Protein AF-A0A7C3WCY2-F1 (afdb_monomer_lite)

Secondary structure (DSSP, 8-state):
-------S-PPEEEETTEEEEEETTEEEEEEEE-TTSPPPGGGSPTT-SEEEEPPPPBPTT-S--TTT-HHHHHHHHHHSTTTTTHHHHHHHTTPPEEE----BBGGGHHHHHHHHHHHHHHHHHHHHHHGGGGGGHHHHHTS---HHHHHHHHHHHHHHHHHHHHHHHHHHHHHHHH----HHHHHHHHHHHHH-TTTTIIIIIIHHHHHHHHHHHHHHHHT-SEEEEEEEGGGTTHHHHHHS-HHHHHHHHHHHHHHHTTTB-HHHHHEEEEEEEETTEEEEEEEEE-HHHHHHHT--

pLDDT: mean 83.16, std 14.73, range [30.19, 98.38]

Sequence (300 aa):
MKESESHLGGGVERDGNVARLVRPEGTYSIIYGVHVLPMDPNDIPAGLDFITFETPIILPGSRFSWTVSPENSLYDLRSRGQTSPLFGELAQNRTPIVFADTTLDISRIDLDFRDVGLFTLEGAAGVLCAAPFVDSIDEILSRPISRRHFLKYGGLALASYFMLPAVAITATFLTVFTGVVNEPLSEFEKFVYEIHPEIFFLSSKLRNTILAHKQNWLMKKLGAKHSGTVIGAAHKGLEVELEATAEERIAFLKKTQRFWYHAISPEAFHKIVVMKFEGDNWVFSETYEVPELRELAYQE

Foldseek 3Di:
DDDPDPPDFDDWDDDQQWTWGQDPLAIEIEGAWAQVAAGDLVSDDPPAQAEEEDFDAAAPPDPCPCLRPVVSSVVVQCPRNHRVVNVVSCLVNQHKYKYQFFHFHCVPVVLVCVLVVLLVVLLVVLCVLCVVCPVPVVVLVPDDDDPVSVVVVVSNVSSVLSNLSVVLVVVVVVCVVVVGDDPVSLVSNLVNCVSPVSRCVPPAVLRLLLSLLVVVVVSVVVVTHYYYYYYHPNNRCSSVSNSDDNVVSLVVCVVCCVSCLVRTDLSSSFKMWIWGRDDRDTDTDDMDGDVSRNCSNPDD

Structure (mmCIF, N/CA/C/O backbone):
data_AF-A0A7C3WCY2-F1
#
_entry.id   AF-A0A7C3WCY2-F1
#
loop_
_atom_site.group_PDB
_atom_site.id
_atom_site.type_symbol
_atom_site.label_atom_id
_atom_site.label_alt_id
_atom_site.label_comp_id
_atom_site.label_asym_id
_atom_site.label_entity_id
_atom_site.label_seq_id
_atom_site.pdbx_PDB_ins_code
_atom_site.Cartn_x
_atom_site.Cartn_y
_atom_site.Cartn_z
_atom_site.occupancy
_atom_site.B_iso_or_equiv
_atom_site.auth_seq_id
_atom_site.auth_comp_id
_atom_site.auth_asym_id
_atom_site.auth_atom_id
_atom_site.pdbx_PDB_model_num
ATOM 1 N N . MET A 1 1 ? 22.420 -33.598 -6.102 1.00 38.12 1 MET A N 1
ATOM 2 C CA . MET A 1 1 ? 21.460 -32.481 -6.157 1.00 38.12 1 MET A CA 1
ATOM 3 C C . MET A 1 1 ? 20.912 -32.334 -4.755 1.00 38.12 1 MET A C 1
ATOM 5 O O . MET A 1 1 ? 20.236 -33.244 -4.304 1.00 38.12 1 MET A O 1
ATOM 9 N N . LYS A 1 2 ? 21.352 -31.313 -4.017 1.00 30.19 2 LYS A N 1
ATOM 10 C CA . LYS A 1 2 ? 20.785 -31.003 -2.704 1.00 30.19 2 LYS A CA 1
ATOM 11 C C . LYS A 1 2 ? 19.506 -30.224 -2.969 1.00 30.19 2 LYS A C 1
ATOM 13 O O . LYS A 1 2 ? 19.581 -29.171 -3.595 1.00 30.19 2 LYS A O 1
ATOM 18 N N . GLU A 1 3 ? 18.377 -30.787 -2.565 1.00 30.86 3 GLU A N 1
ATOM 19 C CA . GLU A 1 3 ? 17.127 -30.051 -2.421 1.00 30.86 3 GLU A CA 1
ATOM 20 C C . GLU A 1 3 ? 17.416 -28.864 -1.501 1.00 30.86 3 GLU A C 1
ATOM 22 O O . GLU A 1 3 ? 17.884 -29.035 -0.374 1.00 30.86 3 GLU A O 1
ATOM 27 N N . SER A 1 4 ? 17.271 -27.652 -2.031 1.00 33.22 4 SER A N 1
ATOM 28 C CA . SER A 1 4 ? 17.293 -26.451 -1.214 1.00 33.22 4 SER A CA 1
ATOM 29 C C . SER A 1 4 ? 15.989 -26.441 -0.432 1.00 33.22 4 SER A C 1
ATOM 31 O O . SER A 1 4 ? 14.943 -26.078 -0.969 1.00 33.22 4 SER A O 1
ATOM 33 N N . GLU A 1 5 ? 16.051 -26.885 0.817 1.00 33.69 5 GLU A N 1
ATOM 34 C CA . GLU A 1 5 ? 15.009 -26.615 1.796 1.00 33.69 5 GLU A CA 1
ATOM 35 C C . GLU A 1 5 ? 14.778 -25.099 1.819 1.00 33.69 5 GLU A C 1
ATOM 37 O O . GLU A 1 5 ? 15.668 -24.315 2.160 1.00 33.69 5 GLU A O 1
ATOM 42 N N . SER A 1 6 ? 13.588 -24.687 1.378 1.00 36.75 6 SER A N 1
ATOM 43 C CA . SER A 1 6 ? 13.086 -23.323 1.480 1.00 36.75 6 SER A CA 1
ATOM 44 C C . SER A 1 6 ? 12.885 -23.005 2.959 1.00 36.75 6 SER A C 1
ATOM 46 O O . SER A 1 6 ? 11.809 -23.192 3.531 1.00 36.75 6 SER A O 1
ATOM 48 N N . HIS A 1 7 ? 13.955 -22.590 3.624 1.00 31.86 7 HIS A N 1
ATOM 49 C CA . HIS A 1 7 ? 13.862 -22.081 4.976 1.00 31.86 7 HIS A CA 1
ATOM 50 C C . HIS A 1 7 ? 13.154 -20.720 4.941 1.00 31.86 7 HIS A C 1
ATOM 52 O O . HIS A 1 7 ? 13.747 -19.721 4.553 1.00 31.86 7 HIS A O 1
ATOM 58 N N . LEU A 1 8 ? 11.906 -20.726 5.428 1.00 38.62 8 LEU A N 1
ATOM 59 C CA . LEU A 1 8 ? 11.120 -19.586 5.921 1.00 38.62 8 LEU A CA 1
ATOM 60 C C . LEU A 1 8 ? 10.411 -18.721 4.860 1.00 38.62 8 LEU A C 1
ATOM 62 O O . LEU A 1 8 ? 10.919 -17.700 4.419 1.00 38.62 8 LEU A O 1
ATOM 66 N N . GLY A 1 9 ? 9.159 -19.076 4.561 1.00 39.16 9 GLY A N 1
ATOM 67 C CA . GLY A 1 9 ? 8.183 -18.187 3.926 1.00 39.16 9 GLY A CA 1
ATOM 68 C C . GLY A 1 9 ? 6.926 -18.959 3.544 1.00 39.16 9 GLY A C 1
ATOM 69 O O . GLY A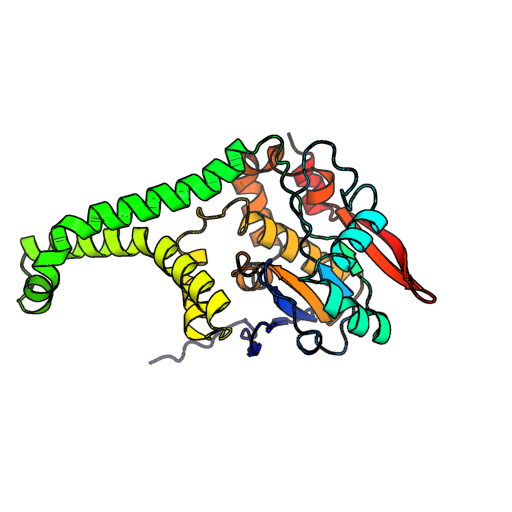 1 9 ? 6.984 -19.807 2.660 1.00 39.16 9 GLY A O 1
ATOM 70 N N . GLY A 1 10 ? 5.806 -18.728 4.238 1.00 54.12 10 GLY A N 1
ATOM 71 C CA . GLY A 1 10 ? 4.508 -19.200 3.754 1.00 54.12 10 GLY A CA 1
ATOM 72 C C . GLY A 1 10 ? 4.266 -18.575 2.384 1.00 54.12 10 GLY A C 1
ATOM 73 O O . GLY A 1 10 ? 4.374 -17.359 2.261 1.00 54.12 10 GLY A O 1
ATOM 74 N N . GLY A 1 11 ? 4.030 -19.399 1.362 1.00 77.12 11 GLY A N 1
ATOM 75 C CA . GLY A 1 11 ? 3.795 -18.904 0.008 1.00 77.12 11 GLY A CA 1
ATOM 76 C C . GLY A 1 11 ? 2.612 -17.933 -0.038 1.00 77.12 11 GLY A C 1
ATOM 77 O O . GLY A 1 11 ? 1.696 -18.020 0.782 1.00 77.12 11 GLY A O 1
ATOM 78 N N . VAL A 1 12 ? 2.642 -17.006 -0.994 1.00 84.50 12 VAL A N 1
ATOM 79 C CA . VAL A 1 12 ? 1.494 -16.147 -1.299 1.00 84.50 12 VAL A CA 1
ATOM 80 C C . VAL A 1 12 ? 0.466 -16.983 -2.060 1.00 84.50 12 VAL A C 1
ATOM 82 O O . VAL A 1 12 ? 0.750 -17.473 -3.149 1.00 84.50 12 VAL A O 1
ATOM 85 N N . GLU A 1 13 ? -0.728 -17.145 -1.497 1.00 88.94 13 GLU A N 1
ATOM 86 C CA . GLU A 1 13 ? -1.877 -17.729 -2.196 1.00 88.94 13 GLU A CA 1
ATOM 87 C C . GLU A 1 13 ? -2.620 -16.621 -2.951 1.00 88.94 13 GLU A C 1
ATOM 89 O O . GLU A 1 13 ? -2.838 -15.541 -2.397 1.00 88.94 13 GLU A O 1
ATOM 94 N N . ARG A 1 14 ? -3.036 -16.868 -4.197 1.00 85.12 14 ARG A N 1
ATOM 95 C CA . ARG A 1 14 ? -3.821 -15.910 -4.989 1.00 85.12 14 ARG A CA 1
ATOM 96 C C . ARG A 1 14 ? -5.146 -16.515 -5.437 1.00 85.12 14 ARG A C 1
ATOM 98 O O . ARG A 1 14 ? -5.184 -17.653 -5.893 1.00 85.12 14 ARG A O 1
ATOM 105 N N . ASP A 1 15 ? -6.203 -15.719 -5.341 1.00 84.62 15 ASP A N 1
ATOM 106 C CA . ASP A 1 15 ? -7.530 -16.019 -5.872 1.00 84.62 15 ASP A CA 1
ATOM 107 C C . ASP A 1 15 ? -8.126 -14.736 -6.466 1.00 84.62 15 ASP A C 1
ATOM 109 O O . ASP A 1 15 ? -8.479 -13.802 -5.745 1.00 84.62 15 ASP A O 1
ATOM 113 N N . GLY A 1 16 ? -8.133 -14.639 -7.798 1.00 83.25 16 GLY A N 1
ATOM 114 C CA . GLY A 1 16 ? -8.554 -13.432 -8.511 1.00 83.25 16 GLY A CA 1
ATOM 115 C C . GLY A 1 16 ? -7.776 -12.180 -8.078 1.00 83.25 16 GLY A C 1
ATOM 116 O O . GLY A 1 16 ? -6.563 -12.086 -8.275 1.00 83.25 16 GLY A O 1
ATOM 117 N N . ASN A 1 17 ? -8.487 -11.207 -7.500 1.00 86.06 17 ASN A N 1
ATOM 118 C CA . ASN A 1 17 ? -7.922 -9.944 -7.009 1.00 86.06 17 ASN A CA 1
ATOM 119 C C . ASN A 1 17 ? -7.342 -10.039 -5.591 1.00 86.06 17 ASN A C 1
ATOM 121 O O . ASN A 1 17 ? -6.810 -9.050 -5.079 1.00 86.06 17 ASN A O 1
ATOM 125 N N . VAL A 1 18 ? -7.463 -11.196 -4.941 1.00 91.12 18 VAL A N 1
ATOM 126 C CA . VAL A 1 18 ? -7.081 -11.386 -3.546 1.00 91.12 18 VAL A CA 1
ATOM 127 C C . VAL A 1 18 ? -5.751 -12.123 -3.467 1.00 91.12 18 VAL A C 1
ATOM 129 O O . VAL A 1 18 ? -5.600 -13.225 -3.988 1.00 91.12 18 VAL A O 1
ATOM 132 N N . ALA A 1 19 ? -4.785 -11.529 -2.774 1.00 91.88 19 ALA A N 1
ATOM 133 C CA . ALA A 1 19 ? -3.557 -12.189 -2.350 1.00 91.88 19 ALA A CA 1
ATOM 134 C C . ALA A 1 19 ? -3.611 -12.460 -0.846 1.00 91.88 19 ALA A C 1
ATOM 136 O O . ALA A 1 19 ? -4.031 -11.603 -0.065 1.00 91.88 19 ALA A O 1
ATOM 137 N N . ARG A 1 20 ? -3.165 -13.639 -0.420 1.00 94.50 20 ARG A N 1
ATOM 138 C CA . ARG A 1 20 ? -3.093 -14.035 0.984 1.00 94.50 20 ARG A CA 1
ATOM 139 C C . ARG A 1 20 ? -1.677 -14.465 1.332 1.00 94.50 20 ARG A C 1
ATOM 141 O O . ARG A 1 20 ? -1.127 -15.373 0.723 1.00 94.50 20 ARG A O 1
ATOM 148 N N . LEU A 1 21 ? -1.121 -13.836 2.358 1.00 94.75 21 LEU A N 1
ATOM 149 C CA . LEU A 1 21 ? 0.177 -14.168 2.928 1.00 94.75 21 LEU A CA 1
ATOM 150 C C . LEU A 1 21 ? -0.016 -14.673 4.361 1.00 94.75 21 LEU A C 1
ATOM 152 O O . LEU A 1 21 ? -0.552 -13.961 5.215 1.00 94.75 21 LEU A O 1
ATOM 156 N N . VAL A 1 22 ? 0.441 -15.896 4.633 1.00 94.38 22 VAL A N 1
ATOM 157 C CA . VAL A 1 22 ? 0.379 -16.510 5.967 1.00 94.38 22 VAL A CA 1
ATOM 158 C C . VAL A 1 22 ? 1.737 -16.394 6.651 1.00 94.38 22 VAL A C 1
ATOM 160 O O . VAL A 1 22 ? 2.756 -16.869 6.149 1.00 94.38 22 VAL A O 1
ATOM 163 N N . ARG A 1 23 ? 1.749 -15.768 7.829 1.00 90.25 23 ARG A N 1
ATOM 164 C CA . ARG A 1 23 ? 2.946 -15.511 8.638 1.00 90.25 23 ARG A CA 1
ATOM 165 C C . ARG A 1 23 ? 2.758 -16.052 10.060 1.00 90.25 23 ARG A C 1
ATOM 167 O O . ARG A 1 23 ? 1.619 -16.232 10.492 1.00 90.25 23 ARG A O 1
ATOM 174 N N . PRO A 1 24 ? 3.841 -16.276 10.829 1.00 89.00 24 PRO A N 1
ATOM 175 C CA . PRO A 1 24 ? 3.733 -16.707 12.227 1.00 89.00 24 PRO A CA 1
ATOM 176 C C . PRO A 1 24 ? 2.861 -15.785 13.095 1.00 89.00 24 PRO A C 1
ATOM 178 O O . PRO A 1 24 ? 2.194 -16.243 14.022 1.00 89.00 24 PRO A O 1
ATOM 181 N N . GLU A 1 25 ? 2.856 -14.484 12.800 1.00 88.81 25 GLU A N 1
ATOM 182 C CA . GLU A 1 25 ? 2.059 -13.483 13.505 1.00 88.81 25 GLU A CA 1
ATOM 183 C C . GLU A 1 25 ? 0.572 -13.467 13.111 1.00 88.81 25 GLU A C 1
ATOM 185 O O . GLU A 1 25 ? -0.256 -13.073 13.935 1.00 88.81 25 GLU A O 1
ATOM 190 N N . GLY A 1 26 ? 0.216 -13.926 11.906 1.00 94.75 26 GLY A N 1
ATOM 191 C CA . GLY A 1 26 ? -1.155 -13.924 11.398 1.00 94.75 26 GLY A CA 1
ATOM 192 C C . GLY A 1 26 ? -1.245 -13.974 9.871 1.00 94.75 26 GLY A C 1
ATOM 193 O O . GLY A 1 26 ? -0.256 -14.170 9.167 1.00 94.75 26 GLY A O 1
ATOM 194 N N . THR A 1 27 ? -2.459 -13.789 9.366 1.00 97.19 27 THR A N 1
ATOM 195 C CA . THR A 1 27 ? -2.780 -13.756 7.939 1.00 97.19 27 THR A CA 1
ATOM 196 C C . THR A 1 27 ? -2.954 -12.317 7.468 1.00 97.19 27 THR A C 1
ATOM 198 O O . THR A 1 27 ? -3.652 -11.515 8.096 1.00 97.19 27 THR A O 1
ATOM 201 N N . TYR A 1 28 ? -2.347 -12.006 6.331 1.00 97.62 28 TYR A N 1
ATOM 202 C CA . TYR A 1 28 ? -2.511 -10.744 5.626 1.00 97.62 28 TYR A CA 1
ATOM 203 C C . TYR A 1 28 ? -3.236 -11.019 4.318 1.00 97.62 28 TYR A C 1
ATOM 205 O O . TYR A 1 28 ? -2.776 -11.824 3.510 1.00 97.62 28 TYR A O 1
ATOM 213 N N . SER A 1 29 ? -4.378 -10.378 4.112 1.00 97.50 29 SER A N 1
ATOM 214 C CA . SER A 1 29 ? -5.098 -10.413 2.845 1.00 97.50 29 SER A CA 1
ATOM 215 C C . SER A 1 29 ? -5.025 -9.053 2.171 1.00 97.50 29 SER A C 1
ATOM 217 O O . SER A 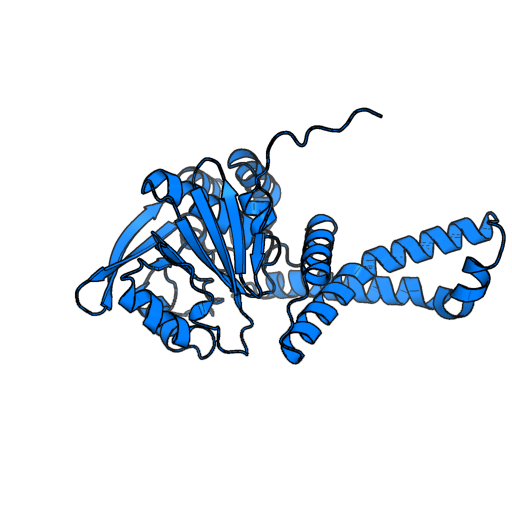1 29 ? -5.216 -8.021 2.813 1.00 97.50 29 SER A O 1
ATOM 219 N N . ILE A 1 30 ? -4.737 -9.055 0.878 1.00 96.25 30 ILE A N 1
ATOM 220 C CA . ILE A 1 30 ? -4.622 -7.864 0.045 1.00 96.25 30 ILE A CA 1
ATOM 221 C C . ILE A 1 30 ? -5.625 -8.013 -1.086 1.00 96.25 30 ILE A C 1
ATOM 223 O O . ILE A 1 30 ? -5.612 -9.014 -1.790 1.00 96.25 30 ILE A O 1
ATOM 227 N N . ILE A 1 31 ? -6.497 -7.029 -1.235 1.00 94.62 31 ILE A N 1
ATOM 228 C CA . ILE A 1 31 ? -7.571 -6.981 -2.213 1.00 94.62 31 ILE A CA 1
ATOM 229 C C . ILE A 1 31 ? -7.207 -5.867 -3.192 1.00 94.62 31 ILE A C 1
ATOM 231 O O . ILE A 1 31 ? -7.291 -4.678 -2.862 1.00 94.62 31 ILE A O 1
ATOM 235 N N . TYR A 1 32 ? -6.759 -6.256 -4.382 1.00 90.00 32 TYR A N 1
ATOM 236 C CA . TYR A 1 32 ? -6.310 -5.329 -5.411 1.00 90.00 32 TYR A CA 1
ATOM 237 C C . TYR A 1 32 ? -7.491 -4.776 -6.208 1.00 90.00 32 TYR A C 1
ATOM 239 O O . TYR A 1 32 ? -8.213 -5.509 -6.875 1.00 90.00 32 TYR A O 1
ATOM 247 N N . GLY A 1 33 ? -7.682 -3.460 -6.159 1.00 86.81 33 GLY A N 1
ATOM 248 C CA . GLY A 1 33 ? -8.729 -2.757 -6.890 1.00 86.81 33 GLY A CA 1
ATOM 249 C C . GLY A 1 33 ? -8.191 -1.929 -8.054 1.00 86.81 33 GLY A C 1
ATOM 250 O O . GLY A 1 33 ? -7.054 -1.462 -8.047 1.00 86.81 33 GLY A O 1
ATOM 251 N N . VAL A 1 34 ? -9.046 -1.656 -9.038 1.00 82.88 34 VAL A N 1
ATOM 252 C CA . VAL A 1 34 ? -8.759 -0.695 -10.112 1.00 82.88 34 VAL A CA 1
ATOM 253 C C . VAL A 1 34 ? -9.685 0.504 -9.950 1.00 82.88 34 VAL A C 1
ATOM 255 O O . VAL A 1 34 ? -10.894 0.325 -9.861 1.00 82.88 34 VAL A O 1
ATOM 258 N N . HIS A 1 35 ? -9.148 1.729 -9.950 1.00 78.94 35 HIS A N 1
ATOM 259 C CA . HIS A 1 35 ? -9.920 2.940 -9.620 1.00 78.94 35 HIS A CA 1
ATOM 260 C C . HIS A 1 35 ? -11.187 3.173 -10.455 1.00 78.94 35 HIS A C 1
ATOM 262 O O . HIS A 1 35 ? -12.104 3.851 -9.997 1.00 78.94 35 HIS A O 1
ATOM 268 N N . VAL A 1 36 ? -11.247 2.622 -11.667 1.00 79.31 36 VAL A N 1
ATOM 269 C CA . VAL A 1 36 ? -12.377 2.789 -12.593 1.00 79.31 36 VAL A CA 1
ATOM 270 C C . VAL A 1 36 ? -13.423 1.674 -12.514 1.00 79.31 36 VAL A C 1
ATOM 272 O O . VAL A 1 36 ? -14.450 1.778 -13.181 1.00 79.31 36 VAL A O 1
ATOM 275 N N . LEU A 1 37 ? -13.187 0.621 -11.725 1.00 85.06 37 LEU A N 1
ATOM 276 C CA . LEU A 1 37 ? -14.071 -0.540 -11.627 1.00 85.06 37 LEU A CA 1
ATOM 277 C C . LEU A 1 37 ? -14.576 -0.730 -10.188 1.00 85.06 37 LEU A C 1
ATOM 279 O O . LEU A 1 37 ? -13.796 -0.572 -9.247 1.00 85.06 37 LEU A O 1
ATOM 283 N N . PRO A 1 38 ? -15.862 -1.075 -9.992 1.00 90.94 38 PRO A N 1
ATOM 284 C CA . PRO A 1 38 ? -16.365 -1.479 -8.684 1.00 90.94 38 PRO A CA 1
ATOM 285 C C . PRO A 1 38 ? -15.671 -2.767 -8.224 1.00 90.94 38 PRO A C 1
ATOM 287 O O . PRO A 1 38 ? -15.478 -3.684 -9.021 1.00 90.94 38 PRO A O 1
ATOM 290 N N . MET A 1 39 ? -15.302 -2.831 -6.947 1.00 92.19 39 MET A N 1
ATOM 291 C CA . MET A 1 39 ? -14.717 -4.026 -6.333 1.00 92.19 39 MET A CA 1
ATOM 292 C C . MET A 1 39 ? -15.808 -5.024 -5.932 1.00 92.19 39 MET A C 1
ATOM 294 O O . MET A 1 39 ? -16.911 -4.613 -5.562 1.00 92.19 39 MET A O 1
ATOM 298 N N . ASP A 1 40 ? -15.501 -6.322 -5.997 1.00 93.62 40 ASP A N 1
ATOM 299 C CA . ASP A 1 40 ? -16.434 -7.385 -5.619 1.00 93.62 40 ASP A CA 1
ATOM 300 C C . ASP A 1 40 ? -16.467 -7.532 -4.085 1.00 93.62 40 ASP A C 1
ATOM 302 O O . ASP A 1 40 ? -15.428 -7.787 -3.476 1.00 93.62 40 ASP A O 1
ATOM 306 N N . PRO A 1 41 ? -17.627 -7.386 -3.418 1.00 95.00 41 PRO A N 1
ATOM 307 C CA . PRO A 1 41 ? -17.742 -7.643 -1.982 1.00 95.00 41 PRO A CA 1
ATOM 308 C C . PRO A 1 41 ? -17.347 -9.069 -1.579 1.00 95.00 41 PRO A C 1
ATOM 310 O O . PRO A 1 41 ? -16.914 -9.267 -0.447 1.00 95.00 41 PRO A O 1
ATOM 313 N N . ASN A 1 42 ? -17.452 -10.043 -2.493 1.00 94.81 42 ASN A N 1
ATOM 314 C CA . ASN A 1 42 ? -17.040 -11.428 -2.247 1.00 94.81 42 ASN A CA 1
ATOM 315 C C . ASN A 1 42 ? -15.515 -11.588 -2.134 1.00 94.81 42 ASN A C 1
ATOM 317 O O . ASN A 1 42 ? -15.053 -12.599 -1.609 1.00 94.81 42 ASN A O 1
ATOM 321 N N . ASP A 1 43 ? -14.740 -10.589 -2.570 1.00 94.31 43 ASP A N 1
ATOM 322 C CA . ASP A 1 43 ? -13.287 -10.564 -2.388 1.00 94.31 43 ASP A CA 1
ATOM 323 C C . ASP A 1 43 ? -12.891 -10.262 -0.926 1.00 94.31 43 ASP A C 1
ATOM 325 O O . ASP A 1 43 ? -11.720 -10.399 -0.568 1.00 94.31 43 ASP A O 1
ATOM 329 N N . ILE A 1 44 ? -13.829 -9.848 -0.055 1.00 96.50 44 ILE A N 1
ATOM 330 C CA . ILE A 1 44 ? -13.559 -9.637 1.375 1.00 96.50 44 ILE A CA 1
ATOM 331 C C . ILE A 1 44 ? -13.460 -10.998 2.078 1.00 96.50 44 ILE A C 1
ATOM 333 O O . ILE A 1 44 ? -14.456 -11.715 2.181 1.00 96.50 44 ILE A O 1
ATOM 337 N N . PRO A 1 45 ? -12.293 -11.363 2.643 1.00 94.50 45 PRO A N 1
ATOM 338 C CA . PRO A 1 45 ? -12.165 -12.605 3.389 1.00 94.50 45 PRO A CA 1
ATOM 339 C C . PRO A 1 45 ? -13.044 -12.606 4.641 1.00 94.50 45 PRO A C 1
ATOM 341 O O . PRO A 1 45 ? -13.167 -11.600 5.338 1.00 94.50 45 PRO A O 1
ATOM 344 N N . ALA A 1 46 ? -13.588 -13.768 4.988 1.00 93.31 46 ALA A N 1
ATOM 345 C CA . ALA A 1 46 ? -14.261 -13.943 6.268 1.00 93.31 46 ALA A CA 1
ATOM 346 C C . ALA A 1 46 ? -13.270 -13.814 7.440 1.00 93.31 46 ALA A C 1
ATOM 348 O O . ALA A 1 46 ? -12.115 -14.228 7.338 1.00 93.31 46 ALA A O 1
ATOM 349 N N . GLY A 1 47 ? -13.750 -13.305 8.579 1.00 95.00 47 GLY A N 1
ATOM 350 C CA . GLY A 1 47 ? -12.995 -13.314 9.838 1.00 95.00 47 GLY A CA 1
ATOM 351 C C . GLY A 1 47 ? -11.905 -12.247 9.968 1.00 95.00 47 GLY A C 1
ATOM 352 O O . GLY A 1 47 ? -11.012 -12.416 10.793 1.00 95.00 47 GLY A O 1
ATOM 353 N N . LEU A 1 48 ? -11.967 -11.157 9.195 1.00 97.75 48 LEU A N 1
ATOM 354 C CA . LEU A 1 48 ? -11.051 -10.026 9.367 1.00 97.75 48 LEU A CA 1
ATOM 355 C C . LEU A 1 48 ? -11.206 -9.379 10.749 1.00 97.75 48 LEU A C 1
ATOM 357 O O . LEU A 1 48 ? -12.294 -8.927 11.111 1.00 97.75 48 LEU A O 1
ATOM 361 N N . ASP A 1 49 ? -10.094 -9.233 11.468 1.00 98.31 49 ASP A N 1
ATOM 362 C CA . ASP A 1 49 ? -10.030 -8.448 12.704 1.00 98.31 49 ASP A CA 1
ATOM 363 C C . ASP A 1 49 ? -10.062 -6.941 12.418 1.00 98.31 49 ASP A C 1
ATOM 365 O O . ASP A 1 49 ? -10.524 -6.155 13.243 1.00 98.31 49 ASP A O 1
ATOM 369 N N . PHE A 1 50 ? -9.553 -6.528 11.254 1.00 98.38 50 PHE A N 1
ATOM 370 C CA . PHE A 1 50 ? -9.658 -5.171 10.725 1.00 98.38 50 PHE A CA 1
ATOM 371 C C . PHE A 1 50 ? -9.352 -5.133 9.223 1.00 98.38 50 PHE A C 1
ATOM 373 O O . PHE A 1 50 ? -8.718 -6.041 8.675 1.00 98.38 50 PHE A O 1
ATOM 380 N N . ILE A 1 51 ? -9.754 -4.044 8.567 1.00 98.31 51 ILE A N 1
ATOM 381 C CA . ILE A 1 51 ? -9.418 -3.765 7.172 1.00 98.31 51 ILE A CA 1
ATOM 382 C C . ILE A 1 51 ? -8.802 -2.374 7.020 1.00 98.31 51 ILE A C 1
ATOM 384 O O . ILE A 1 51 ? -9.297 -1.392 7.573 1.00 98.31 51 ILE A O 1
ATOM 388 N N . THR A 1 52 ? -7.720 -2.290 6.256 1.00 97.50 52 THR A N 1
ATOM 389 C CA . THR A 1 52 ? -7.065 -1.035 5.889 1.00 97.50 52 THR A CA 1
ATOM 390 C C . THR A 1 52 ? -7.414 -0.664 4.456 1.00 97.50 52 THR A C 1
ATOM 392 O O . THR A 1 52 ? -7.445 -1.534 3.592 1.00 97.50 52 THR A O 1
ATOM 395 N N . PHE A 1 53 ? -7.637 0.618 4.184 1.00 94.56 53 PHE A N 1
ATOM 396 C CA . PHE A 1 53 ? -7.835 1.123 2.825 1.00 94.56 53 PHE A CA 1
ATOM 397 C C . PHE A 1 53 ? -6.652 1.974 2.381 1.00 94.56 53 PHE A C 1
ATOM 399 O O . PHE A 1 53 ? -6.094 2.735 3.175 1.00 94.56 53 PHE A O 1
ATOM 406 N N . GLU A 1 54 ? -6.327 1.889 1.094 1.00 89.25 54 GLU A N 1
ATOM 407 C CA . GLU A 1 54 ? -5.566 2.926 0.418 1.00 89.25 54 GLU A CA 1
ATOM 408 C C . GLU A 1 54 ? -6.298 4.253 0.567 1.00 89.25 54 GLU A C 1
ATOM 410 O O . GLU A 1 54 ? -7.488 4.393 0.268 1.00 89.25 54 GLU A O 1
ATOM 415 N N . THR A 1 55 ? -5.563 5.238 1.050 1.00 79.44 55 THR A N 1
ATOM 416 C CA . THR A 1 55 ? -6.058 6.591 1.194 1.00 79.44 55 THR A CA 1
ATOM 417 C C . THR A 1 55 ? -5.774 7.350 -0.091 1.00 79.44 55 THR A C 1
ATOM 419 O O . THR A 1 55 ? -4.697 7.214 -0.674 1.00 79.44 55 THR A O 1
ATOM 422 N N . PRO A 1 56 ? -6.737 8.139 -0.581 1.00 66.94 56 PRO A N 1
ATOM 423 C CA . PRO A 1 56 ? -6.515 8.896 -1.791 1.00 66.94 56 PRO A CA 1
ATOM 424 C C . PRO A 1 56 ? -5.431 9.942 -1.592 1.00 66.94 56 PRO A C 1
ATOM 426 O O . PRO A 1 56 ? -5.235 10.483 -0.504 1.00 66.94 56 PRO A O 1
ATOM 429 N N . ILE A 1 57 ? -4.797 10.283 -2.703 1.00 66.00 57 ILE A N 1
ATOM 430 C CA . ILE A 1 57 ? -3.924 11.439 -2.809 1.00 66.00 57 ILE A CA 1
ATOM 431 C C . ILE A 1 57 ? -4.703 12.696 -2.373 1.00 66.00 57 ILE A C 1
ATOM 433 O O . ILE A 1 57 ? -5.753 13.023 -2.934 1.00 66.00 57 ILE A O 1
ATOM 437 N N . ILE A 1 58 ? -4.210 13.395 -1.348 1.00 64.06 58 ILE A N 1
ATOM 438 C CA . ILE A 1 58 ? -4.874 14.572 -0.774 1.00 64.06 58 ILE A CA 1
ATOM 439 C C . ILE A 1 58 ? -4.433 15.812 -1.550 1.00 64.06 58 ILE A C 1
ATOM 441 O O . ILE A 1 58 ? -3.255 16.159 -1.556 1.00 64.06 58 ILE A O 1
ATOM 445 N N . LEU A 1 59 ? -5.390 16.515 -2.168 1.00 59.47 59 LEU A N 1
ATOM 446 C CA . LEU A 1 59 ? -5.130 17.813 -2.800 1.00 59.47 59 LEU A CA 1
ATOM 447 C C . LEU A 1 59 ? -4.732 18.877 -1.756 1.00 59.47 59 LEU A C 1
ATOM 449 O O . LEU A 1 59 ? -5.256 18.845 -0.639 1.00 59.47 59 LEU A O 1
ATOM 453 N N . PRO A 1 60 ? -3.875 19.866 -2.080 1.00 55.84 60 PRO A N 1
ATOM 454 C CA . PRO A 1 60 ? -3.463 20.882 -1.120 1.00 55.84 60 PRO A CA 1
ATOM 455 C C . PRO A 1 60 ? -4.690 21.644 -0.602 1.00 55.84 60 PRO A C 1
ATOM 457 O O . PRO A 1 60 ? -5.543 22.070 -1.381 1.00 55.84 60 PRO A O 1
ATOM 460 N N . GLY A 1 61 ? -4.799 21.792 0.721 1.00 55.84 61 GLY A N 1
ATOM 461 C CA . GLY A 1 61 ? -5.952 22.431 1.375 1.00 55.84 61 GLY A CA 1
ATOM 462 C C . GLY A 1 61 ? -7.184 21.533 1.559 1.00 55.84 61 GLY A C 1
ATOM 463 O O . GLY A 1 61 ? -8.213 21.996 2.056 1.00 55.84 61 GLY A O 1
ATOM 464 N N . SER A 1 62 ? -7.099 20.255 1.193 1.00 62.38 62 SER A N 1
ATOM 465 C CA . SER A 1 62 ? -8.164 19.282 1.421 1.00 62.38 62 SER A CA 1
ATOM 466 C C . SER A 1 62 ? -8.359 18.989 2.913 1.00 62.38 62 SER A C 1
ATOM 468 O O . SER A 1 62 ? -7.416 18.722 3.656 1.00 62.38 62 SER A O 1
ATOM 470 N N . ARG A 1 63 ? -9.626 18.988 3.347 1.00 57.66 63 ARG A N 1
ATOM 471 C CA . ARG A 1 63 ? -10.052 18.589 4.702 1.00 57.66 63 ARG A CA 1
ATOM 472 C C . ARG A 1 63 ? -10.176 17.068 4.869 1.00 57.66 63 ARG A C 1
ATOM 474 O O . ARG A 1 63 ? -10.647 16.613 5.907 1.00 57.66 63 ARG A O 1
ATOM 481 N N . PHE A 1 64 ? -9.785 16.296 3.853 1.00 64.75 64 PHE A N 1
ATOM 482 C CA . PHE A 1 64 ? -9.939 14.840 3.797 1.00 64.75 64 PHE A CA 1
ATOM 483 C C . PHE A 1 64 ? -8.700 14.074 4.292 1.00 64.75 64 PHE A C 1
ATOM 485 O O . PHE A 1 64 ? -8.570 12.885 4.006 1.00 64.75 64 PHE A O 1
ATOM 492 N N . SER A 1 65 ? -7.795 14.726 5.038 1.00 81.31 65 SER A N 1
ATOM 493 C CA . SER A 1 65 ? -6.738 13.993 5.742 1.00 81.31 65 SER A CA 1
ATOM 494 C C . SER A 1 65 ? -7.340 13.136 6.835 1.00 81.31 65 SER A C 1
ATOM 496 O O . SER A 1 65 ? -7.902 13.665 7.793 1.00 81.31 65 SER A O 1
ATOM 498 N N . TRP A 1 66 ? -7.167 11.822 6.723 1.00 87.44 66 TRP A N 1
ATOM 499 C CA . TRP A 1 66 ? -7.630 10.864 7.724 1.00 87.44 66 TRP A CA 1
ATOM 500 C C . TRP A 1 66 ? -6.934 11.068 9.078 1.00 87.44 66 TRP A C 1
ATOM 502 O O . TRP A 1 66 ? -7.474 10.666 10.104 1.00 87.44 66 TRP A O 1
ATOM 512 N N . THR A 1 67 ? -5.776 11.742 9.111 1.00 88.62 67 THR A N 1
ATOM 513 C CA . THR A 1 67 ? -5.114 12.138 10.367 1.00 88.62 67 THR A CA 1
ATOM 514 C C . THR A 1 67 ? -5.842 13.269 11.097 1.00 88.62 67 THR A C 1
ATOM 516 O O . THR A 1 67 ? -5.634 13.442 12.296 1.00 88.62 67 THR A O 1
ATOM 519 N N . VAL A 1 68 ? -6.687 14.032 10.392 1.00 87.12 68 VAL A N 1
ATOM 520 C CA . VAL A 1 68 ? -7.419 15.200 10.912 1.00 87.12 68 VAL A CA 1
ATOM 521 C C . VAL A 1 68 ? -8.917 14.915 11.036 1.00 87.12 68 VAL A C 1
ATOM 523 O O . VAL A 1 68 ? -9.529 15.291 12.031 1.00 87.12 68 VAL A O 1
ATOM 526 N N . SER A 1 69 ? -9.518 14.277 10.029 1.00 89.38 69 SER A N 1
ATOM 527 C CA . SER A 1 69 ? -10.942 13.937 9.994 1.00 89.38 69 SER A CA 1
ATOM 528 C C . SER A 1 69 ? -11.152 12.562 9.342 1.00 89.38 69 SER A C 1
ATOM 530 O O . SER A 1 69 ? -11.471 12.481 8.150 1.00 89.38 69 SER A O 1
ATOM 532 N N . PRO A 1 70 ? -10.965 11.469 10.103 1.00 91.81 70 PRO A N 1
ATOM 533 C CA . PRO A 1 70 ? -11.154 10.107 9.602 1.00 91.81 70 PRO A CA 1
ATOM 534 C C . PRO A 1 70 ? -12.588 9.845 9.123 1.00 91.81 70 PRO A C 1
ATOM 536 O O . PRO A 1 70 ? -12.790 9.070 8.193 1.00 91.81 70 PRO A O 1
ATOM 539 N N . GLU A 1 71 ? -13.588 10.534 9.676 1.00 93.00 71 GLU A N 1
ATOM 540 C CA . GLU A 1 71 ? -14.986 10.433 9.247 1.00 93.00 71 GLU A CA 1
ATOM 541 C C . GLU A 1 71 ? -15.188 10.949 7.817 1.00 93.00 71 GLU A C 1
ATOM 543 O O . GLU A 1 71 ? -15.929 10.344 7.042 1.00 93.00 71 GLU A O 1
ATOM 548 N N . ASN A 1 72 ? -14.507 12.037 7.439 1.00 90.12 72 ASN A N 1
ATOM 549 C CA . ASN A 1 72 ? -14.567 12.565 6.076 1.00 90.12 72 ASN A CA 1
ATOM 550 C C . ASN A 1 72 ? -13.884 11.615 5.086 1.00 90.12 72 ASN A C 1
ATOM 552 O O . ASN A 1 72 ? -14.396 11.405 3.987 1.00 90.12 72 ASN A O 1
ATOM 556 N N . SER A 1 73 ? -12.750 11.022 5.470 1.00 90.25 73 SER A N 1
ATOM 557 C CA . SER A 1 73 ? -12.062 10.018 4.650 1.00 90.25 73 SER A CA 1
ATOM 558 C C . SER A 1 73 ? -12.904 8.750 4.491 1.00 90.25 73 SER A C 1
ATOM 560 O O . SER A 1 73 ? -13.000 8.204 3.395 1.00 90.25 73 SER A O 1
ATOM 562 N N . LEU A 1 74 ? -13.583 8.317 5.556 1.00 93.00 74 LEU A N 1
ATOM 563 C CA . LEU A 1 74 ? -14.532 7.210 5.506 1.00 93.00 74 LEU A CA 1
ATOM 564 C C . LEU A 1 74 ? -15.715 7.521 4.581 1.00 93.00 74 LEU A C 1
ATOM 566 O O . LEU A 1 74 ? -16.104 6.675 3.777 1.00 93.00 74 LEU A O 1
ATOM 570 N N . TYR A 1 75 ? -16.290 8.722 4.683 1.00 92.12 75 TYR A N 1
ATOM 571 C CA . TYR A 1 75 ? -17.371 9.162 3.802 1.00 92.12 75 TYR A CA 1
ATOM 572 C C . TYR A 1 75 ? -16.941 9.130 2.330 1.00 92.12 75 TYR A C 1
ATOM 574 O O . TYR A 1 75 ? -17.665 8.591 1.491 1.00 92.12 75 TYR A O 1
ATOM 582 N N . ASP A 1 76 ? -15.747 9.643 2.024 1.00 89.69 76 ASP A N 1
ATOM 583 C CA . ASP A 1 76 ? -15.193 9.619 0.672 1.00 89.69 76 ASP A CA 1
ATOM 584 C C . ASP A 1 76 ? -15.053 8.178 0.152 1.00 89.69 76 ASP A C 1
ATOM 586 O O . ASP A 1 76 ? -15.615 7.853 -0.895 1.00 89.69 76 ASP A O 1
ATOM 590 N N . LEU A 1 77 ? -14.436 7.276 0.927 1.00 91.50 77 LEU A N 1
ATOM 591 C CA . LEU A 1 77 ? -14.323 5.853 0.576 1.00 91.50 77 LEU A CA 1
ATOM 592 C C . LEU A 1 77 ? -15.686 5.185 0.337 1.00 91.50 77 LEU A C 1
ATOM 594 O O . LEU A 1 77 ? -15.834 4.403 -0.603 1.00 91.50 77 LEU A O 1
ATOM 598 N N . ARG A 1 78 ? -16.703 5.505 1.143 1.00 92.75 78 ARG A N 1
ATOM 599 C CA . ARG A 1 78 ? -18.070 4.980 0.970 1.00 92.75 78 ARG A CA 1
ATOM 600 C C . ARG A 1 78 ? -18.763 5.502 -0.284 1.00 92.75 78 ARG A C 1
ATOM 602 O O . ARG A 1 78 ? -19.654 4.832 -0.803 1.00 92.75 78 ARG A O 1
ATOM 609 N N . SER A 1 79 ? -18.388 6.692 -0.746 1.00 91.25 79 SER A N 1
ATOM 610 C CA . SER A 1 79 ? -18.999 7.357 -1.902 1.00 91.25 79 SER A CA 1
ATOM 611 C C . SER A 1 79 ? -18.356 6.987 -3.243 1.00 91.25 79 SER A C 1
ATOM 613 O O . SER A 1 79 ? -18.964 7.179 -4.296 1.00 91.25 79 SER A O 1
ATOM 615 N N . ARG A 1 80 ? -17.140 6.431 -3.226 1.00 89.25 80 ARG A N 1
ATOM 616 C CA . ARG A 1 80 ? -16.417 6.023 -4.436 1.00 89.25 80 ARG A CA 1
ATOM 617 C C . ARG A 1 80 ? -17.046 4.785 -5.056 1.00 89.25 80 ARG A C 1
ATOM 619 O O . ARG A 1 80 ? -17.141 3.754 -4.400 1.00 89.25 80 ARG A O 1
ATOM 626 N N . GLY A 1 81 ? -17.360 4.844 -6.351 1.00 89.88 81 GLY A N 1
ATOM 627 C CA . GLY A 1 81 ? -17.887 3.691 -7.094 1.00 89.88 81 GLY A CA 1
ATOM 628 C C . GLY A 1 81 ? -17.010 2.435 -6.989 1.00 89.88 81 GLY A C 1
ATOM 629 O O . GLY A 1 81 ? -17.543 1.333 -6.963 1.00 89.88 81 GLY A O 1
ATOM 630 N N . GLN A 1 82 ? -15.690 2.608 -6.846 1.00 91.06 82 GLN A N 1
ATOM 631 C CA . GLN A 1 82 ? -14.733 1.521 -6.629 1.00 91.06 82 GLN A CA 1
ATOM 632 C C . GLN A 1 82 ? -14.985 0.763 -5.312 1.00 91.06 82 GLN A C 1
ATOM 634 O O . GLN A 1 82 ? -15.165 -0.448 -5.324 1.00 91.06 82 GLN A O 1
ATOM 639 N N . THR A 1 83 ? -14.988 1.462 -4.173 1.00 94.19 83 THR A N 1
ATOM 640 C CA . THR A 1 83 ? -14.964 0.849 -2.830 1.00 94.19 83 THR A CA 1
ATOM 641 C C . THR A 1 83 ? -16.327 0.787 -2.149 1.00 94.19 83 THR A C 1
ATOM 643 O O . THR A 1 83 ? -16.497 0.007 -1.217 1.00 94.19 83 THR A O 1
ATOM 646 N N . SER A 1 84 ? -17.312 1.568 -2.604 1.00 95.69 84 SER A N 1
ATOM 647 C CA . SER A 1 84 ? -18.670 1.601 -2.042 1.00 95.69 84 SER A CA 1
ATOM 648 C C . SER A 1 84 ? -19.308 0.211 -1.866 1.00 95.69 84 SER A C 1
ATOM 650 O O . SER A 1 84 ? -19.846 -0.037 -0.782 1.00 95.69 84 SER A O 1
ATOM 652 N N . PRO A 1 85 ? -19.200 -0.731 -2.833 1.00 96.88 85 PRO A N 1
ATOM 653 C CA . PRO A 1 85 ? -19.799 -2.061 -2.693 1.00 96.88 85 PRO A CA 1
ATOM 654 C C . PRO A 1 85 ? -19.299 -2.849 -1.472 1.00 96.88 85 PRO A C 1
ATOM 656 O O . PRO A 1 85 ? -20.065 -3.598 -0.868 1.00 96.88 85 PRO A O 1
ATOM 659 N N . LEU A 1 86 ? -18.044 -2.643 -1.062 1.00 97.25 86 LEU A N 1
ATOM 660 C CA . LEU A 1 86 ? -17.397 -3.391 0.021 1.00 97.25 86 LEU A CA 1
ATOM 661 C C . LEU A 1 86 ? -18.022 -3.110 1.397 1.00 97.25 86 LEU A C 1
ATOM 663 O O . LEU A 1 86 ? -18.017 -3.959 2.285 1.00 97.25 86 LEU A O 1
ATOM 667 N N . PHE A 1 87 ? -18.591 -1.918 1.592 1.00 97.31 87 PHE A N 1
ATOM 668 C CA . PHE A 1 87 ? -19.074 -1.480 2.903 1.00 97.31 87 PHE A CA 1
ATOM 669 C C . PHE A 1 87 ? -20.300 -2.244 3.403 1.00 97.31 87 PHE A C 1
ATOM 671 O O . PHE A 1 87 ? -20.520 -2.285 4.612 1.00 97.31 87 PHE A O 1
ATOM 678 N N . GLY A 1 88 ? -21.087 -2.850 2.509 1.00 96.31 88 GLY A N 1
ATOM 679 C CA . GLY A 1 88 ? -22.201 -3.708 2.915 1.00 96.31 88 GLY A CA 1
ATOM 680 C C . GLY A 1 88 ? -21.709 -4.925 3.696 1.00 96.31 88 GLY A C 1
ATOM 681 O O . GLY A 1 88 ? -22.176 -5.177 4.804 1.00 96.31 88 GLY A O 1
ATOM 682 N N . GLU A 1 89 ? -20.715 -5.620 3.147 1.00 97.12 89 GLU A N 1
ATOM 683 C CA . GLU A 1 89 ? -20.105 -6.805 3.756 1.00 97.12 89 GLU A CA 1
ATOM 684 C C . GLU A 1 89 ? -19.339 -6.448 5.040 1.00 97.12 89 GLU A C 1
ATOM 686 O O . GLU A 1 89 ? -19.511 -7.082 6.081 1.00 97.12 89 GLU A O 1
ATOM 691 N N . LEU A 1 90 ? -18.566 -5.354 5.025 1.00 97.69 90 LEU A N 1
ATOM 692 C CA . LEU A 1 90 ? -17.846 -4.884 6.216 1.00 97.69 90 LEU A CA 1
ATOM 693 C C . LEU A 1 90 ? -18.789 -4.501 7.366 1.00 97.69 90 LEU A C 1
ATOM 695 O O . LEU A 1 90 ? -18.460 -4.739 8.528 1.00 97.69 90 LEU A O 1
ATOM 699 N N . ALA A 1 91 ? -19.956 -3.919 7.067 1.00 97.44 91 ALA A N 1
ATOM 700 C CA . ALA A 1 91 ? -20.965 -3.606 8.078 1.00 97.44 91 ALA A CA 1
ATOM 701 C C . ALA A 1 91 ? -21.590 -4.878 8.668 1.00 97.44 91 ALA A C 1
ATOM 703 O O . ALA A 1 91 ? -21.730 -4.977 9.888 1.00 97.44 91 ALA A O 1
ATOM 704 N N . GLN A 1 92 ? -21.928 -5.860 7.823 1.00 96.50 92 GLN A N 1
ATOM 705 C CA . GLN A 1 92 ? -22.472 -7.151 8.266 1.00 96.50 92 GLN A CA 1
ATOM 706 C C . GLN A 1 92 ? -21.502 -7.869 9.210 1.00 96.50 92 GLN A C 1
ATOM 708 O O . GLN A 1 92 ? -21.902 -8.330 10.279 1.00 96.50 92 GLN A O 1
ATOM 713 N N . ASN A 1 93 ? -20.215 -7.860 8.864 1.00 96.56 93 ASN A N 1
ATOM 714 C CA . ASN A 1 93 ? -19.149 -8.460 9.665 1.00 96.56 93 ASN A CA 1
ATOM 715 C C . ASN A 1 93 ? -18.674 -7.570 10.823 1.00 96.56 93 ASN A C 1
ATOM 717 O O . ASN A 1 93 ? -17.833 -7.989 11.618 1.00 96.56 93 ASN A O 1
ATOM 721 N N . ARG A 1 94 ? -19.210 -6.347 10.943 1.00 97.31 94 ARG A N 1
ATOM 722 C CA . ARG A 1 94 ? -18.801 -5.333 11.929 1.00 97.31 94 ARG A CA 1
ATOM 723 C C . ARG A 1 94 ? -17.286 -5.080 11.920 1.00 97.31 94 ARG A C 1
ATOM 725 O O . ARG A 1 94 ? -16.698 -4.793 12.964 1.00 97.31 94 ARG A O 1
ATOM 732 N N . THR A 1 95 ? -16.654 -5.193 10.752 1.00 98.19 95 THR A N 1
ATOM 733 C CA . THR A 1 95 ? -15.199 -5.132 10.592 1.00 98.19 95 THR A CA 1
ATOM 734 C C . THR A 1 95 ? -14.687 -3.720 10.899 1.00 98.19 95 THR A C 1
ATOM 736 O O . THR A 1 95 ? -15.144 -2.755 10.275 1.00 98.19 95 THR A O 1
ATOM 739 N N . PRO A 1 96 ? -13.736 -3.557 11.836 1.00 98.25 96 PRO A N 1
ATOM 740 C CA . PRO A 1 96 ? -13.073 -2.281 12.077 1.00 98.25 96 PRO A CA 1
ATOM 741 C C . PRO A 1 96 ? -12.339 -1.771 10.835 1.00 98.25 96 PRO A C 1
ATOM 743 O O . PRO A 1 96 ? -11.682 -2.539 10.131 1.00 98.25 96 PRO A O 1
ATOM 746 N N . ILE A 1 97 ? -12.411 -0.462 10.601 1.00 97.81 97 ILE A N 1
ATOM 747 C CA . ILE A 1 97 ? -11.688 0.210 9.519 1.00 97.81 97 ILE A CA 1
ATOM 748 C C . ILE A 1 97 ? -10.466 0.902 10.096 1.00 97.81 97 ILE A C 1
ATOM 750 O O . ILE A 1 97 ? -10.547 1.607 11.100 1.00 97.81 97 ILE A O 1
ATOM 754 N N . VAL A 1 98 ? -9.331 0.714 9.438 1.00 97.62 98 VAL A N 1
ATOM 755 C CA . VAL A 1 98 ? -8.048 1.268 9.842 1.00 97.62 98 VAL A CA 1
ATOM 756 C C . VAL A 1 98 ? -7.527 2.189 8.748 1.00 97.62 98 VAL A C 1
ATOM 758 O O . VAL A 1 98 ? -7.381 1.796 7.594 1.00 97.62 98 VAL A O 1
ATOM 761 N N . PHE A 1 99 ? -7.176 3.413 9.121 1.00 95.44 99 PHE A N 1
ATOM 762 C CA . PHE A 1 99 ? -6.377 4.297 8.284 1.00 95.44 99 PHE A CA 1
ATOM 763 C C . PHE A 1 99 ? -4.920 4.194 8.720 1.00 95.44 99 PHE A C 1
ATOM 765 O O . PHE A 1 99 ? -4.540 4.692 9.780 1.00 95.44 99 PHE A O 1
ATOM 772 N N . ALA A 1 100 ? -4.117 3.496 7.921 1.00 94.56 100 ALA A N 1
ATOM 773 C CA . ALA A 1 100 ? -2.684 3.312 8.159 1.00 94.56 100 ALA A CA 1
ATOM 774 C C . ALA A 1 100 ? -1.825 3.656 6.936 1.00 94.56 100 ALA A C 1
ATOM 776 O O . ALA A 1 100 ? -0.616 3.822 7.074 1.00 94.56 100 ALA A O 1
ATOM 777 N N . ASP A 1 101 ? -2.423 3.779 5.757 1.00 90.19 101 ASP A N 1
ATOM 778 C CA . ASP A 1 101 ? -1.714 4.205 4.558 1.00 90.19 101 ASP A CA 1
ATOM 779 C C . ASP A 1 101 ? -1.141 5.623 4.715 1.00 90.19 101 ASP A C 1
ATOM 781 O O . ASP A 1 101 ? -1.519 6.366 5.616 1.00 90.19 101 ASP A O 1
ATOM 785 N N . THR A 1 102 ? -0.168 5.984 3.890 1.00 84.12 102 THR A N 1
ATOM 786 C CA . THR A 1 102 ? 0.463 7.298 3.924 1.00 84.12 102 THR A CA 1
ATOM 787 C C . THR A 1 102 ? -0.012 8.153 2.760 1.00 84.12 102 THR A C 1
ATOM 789 O O . THR A 1 102 ? -0.311 7.652 1.676 1.00 84.12 102 THR A O 1
ATOM 792 N N . THR A 1 103 ? -0.069 9.464 2.977 1.00 76.19 103 THR A N 1
ATOM 793 C CA . THR A 1 103 ? -0.453 10.410 1.936 1.00 76.19 103 THR A CA 1
ATOM 794 C C . THR A 1 103 ? 0.760 11.189 1.446 1.00 76.19 103 THR A C 1
ATOM 796 O O . THR A 1 103 ? 1.461 11.828 2.237 1.00 76.19 103 THR A O 1
ATOM 799 N N . LEU A 1 104 ? 0.955 11.170 0.126 1.00 73.75 104 LEU A N 1
ATOM 800 C CA . LEU A 1 104 ? 1.870 12.067 -0.570 1.00 73.75 104 LEU A CA 1
ATOM 801 C C . LEU A 1 104 ? 1.310 13.496 -0.573 1.00 73.75 104 LEU A C 1
ATOM 803 O O . LEU A 1 104 ? 0.152 13.727 -0.926 1.00 73.75 104 LEU A O 1
ATOM 807 N N . ASP A 1 105 ? 2.140 14.460 -0.187 1.00 71.06 105 ASP A N 1
ATOM 808 C CA . ASP A 1 105 ? 1.819 15.881 -0.281 1.00 71.06 105 ASP A CA 1
ATOM 809 C C . ASP A 1 105 ? 2.014 16.363 -1.723 1.00 71.06 105 ASP A C 1
ATOM 811 O O . ASP A 1 105 ? 3.127 16.644 -2.176 1.00 71.06 105 ASP A O 1
ATOM 815 N N . ILE A 1 106 ? 0.910 16.495 -2.457 1.00 60.78 106 ILE A N 1
ATOM 816 C CA . ILE A 1 106 ? 0.961 16.899 -3.865 1.00 60.78 106 ILE A CA 1
ATOM 817 C C . ILE A 1 106 ? 1.166 18.389 -4.095 1.00 60.78 106 ILE A C 1
ATOM 819 O O . ILE A 1 106 ? 1.231 18.817 -5.247 1.00 60.78 106 ILE A O 1
ATOM 823 N N . SER A 1 107 ? 1.306 19.208 -3.047 1.00 58.75 107 SER A N 1
ATOM 824 C CA . SER A 1 107 ? 1.889 20.540 -3.254 1.00 58.75 107 SER A CA 1
ATOM 825 C C . SER A 1 107 ? 3.297 20.435 -3.869 1.00 58.75 107 SER A C 1
ATOM 827 O O . SER A 1 107 ? 3.790 21.394 -4.459 1.00 58.75 107 SER A O 1
ATOM 829 N N . ARG A 1 108 ? 3.887 19.231 -3.817 1.00 62.53 108 ARG A N 1
ATOM 830 C CA . ARG A 1 108 ? 5.111 18.798 -4.490 1.00 62.53 108 ARG A CA 1
ATOM 831 C C . ARG A 1 108 ? 4.835 17.818 -5.627 1.00 62.53 108 ARG A C 1
ATOM 833 O O . ARG A 1 108 ? 5.473 16.774 -5.742 1.00 62.53 108 ARG A O 1
ATOM 840 N N . ILE A 1 109 ? 3.862 18.147 -6.478 1.00 56.19 109 ILE A N 1
ATOM 841 C CA . ILE A 1 109 ? 3.511 17.358 -7.669 1.00 56.19 109 ILE A CA 1
ATOM 842 C C . ILE A 1 109 ? 4.724 17.106 -8.581 1.00 56.19 109 ILE A C 1
ATOM 844 O O . ILE A 1 109 ? 4.736 16.144 -9.339 1.00 56.19 109 ILE A O 1
ATOM 848 N N . ASP A 1 110 ? 5.775 17.929 -8.479 1.00 58.75 110 ASP A N 1
ATOM 849 C CA . ASP A 1 110 ? 7.052 17.720 -9.158 1.00 58.75 110 ASP A CA 1
ATOM 850 C C . ASP A 1 110 ? 7.716 16.388 -8.785 1.00 58.75 110 ASP A C 1
ATOM 852 O O . ASP A 1 110 ? 8.407 15.810 -9.619 1.00 58.75 110 ASP A O 1
ATOM 856 N N . LEU A 1 111 ? 7.498 15.880 -7.571 1.00 61.62 111 LEU A N 1
ATOM 857 C CA . LEU A 1 111 ? 8.021 14.590 -7.125 1.00 61.62 111 LEU A CA 1
ATOM 858 C C . LEU A 1 111 ? 7.236 13.415 -7.715 1.00 61.62 111 LEU A C 1
ATOM 860 O O . LEU A 1 111 ? 7.849 12.443 -8.144 1.00 61.62 111 LEU A O 1
ATOM 864 N N . ASP A 1 112 ? 5.914 13.535 -7.823 1.00 58.19 112 ASP A N 1
ATOM 865 C CA . ASP A 1 112 ? 5.060 12.511 -8.442 1.00 58.19 112 ASP A CA 1
ATOM 866 C C . ASP A 1 112 ? 5.273 12.474 -9.969 1.00 58.19 112 ASP A C 1
ATOM 868 O O . ASP A 1 112 ? 5.452 11.417 -10.573 1.00 58.19 112 ASP A O 1
ATOM 872 N N . PHE A 1 113 ? 5.427 13.647 -10.601 1.00 59.84 113 PHE A N 1
ATOM 873 C CA . PHE A 1 113 ? 5.862 13.750 -11.998 1.00 59.84 113 PHE A CA 1
ATOM 874 C C . PHE A 1 113 ? 7.281 13.225 -12.230 1.00 59.84 113 PHE A C 1
ATOM 876 O O . PHE A 1 113 ? 7.573 12.791 -13.341 1.00 59.84 113 PHE A O 1
ATOM 883 N N . ARG A 1 114 ? 8.176 13.255 -11.235 1.00 63.66 114 ARG A N 1
ATOM 884 C CA . ARG A 1 114 ? 9.490 12.597 -11.338 1.00 63.66 114 ARG A CA 1
ATOM 885 C C . ARG A 1 114 ? 9.361 11.080 -11.256 1.00 63.66 114 ARG A C 1
ATOM 887 O O . ARG A 1 114 ? 10.035 10.407 -12.026 1.00 63.66 114 ARG A O 1
ATOM 894 N N . ASP A 1 115 ? 8.483 10.569 -10.397 1.00 66.25 115 ASP A N 1
ATOM 895 C CA . ASP A 1 115 ? 8.209 9.132 -10.247 1.00 66.25 115 ASP A CA 1
ATOM 896 C C . ASP A 1 115 ? 7.630 8.547 -11.554 1.00 66.25 115 ASP A C 1
ATOM 898 O O . ASP A 1 115 ? 8.135 7.564 -12.097 1.00 66.25 115 ASP A O 1
ATOM 902 N N . VAL A 1 116 ? 6.650 9.237 -12.149 1.00 66.19 116 VAL A N 1
ATOM 903 C CA . VAL A 1 116 ? 6.073 8.903 -13.470 1.00 66.19 116 VAL A CA 1
ATOM 904 C C . VAL A 1 116 ? 7.026 9.254 -14.628 1.00 66.19 116 VAL A C 1
ATOM 906 O O . VAL A 1 116 ? 7.032 8.616 -15.687 1.00 66.19 116 VAL A O 1
ATOM 909 N N . GLY A 1 117 ? 7.855 10.281 -14.449 1.00 65.62 117 GLY A N 1
ATOM 910 C CA . GLY A 1 117 ? 8.835 10.737 -15.431 1.00 65.62 117 GLY A CA 1
ATOM 911 C C . GLY A 1 117 ? 9.959 9.729 -15.640 1.00 65.62 117 GLY A C 1
ATOM 912 O O . GLY A 1 117 ? 10.319 9.469 -16.785 1.00 65.62 117 GLY A O 1
ATOM 913 N N . LEU A 1 118 ? 10.466 9.116 -14.565 1.00 69.75 118 LEU A N 1
ATOM 914 C CA . LEU A 1 118 ? 11.453 8.033 -14.631 1.00 69.75 118 LEU A CA 1
ATOM 915 C C . LEU A 1 118 ? 10.911 6.848 -15.425 1.00 69.75 118 LEU A C 1
ATOM 917 O O . LEU A 1 118 ? 11.551 6.427 -16.383 1.00 69.75 118 LEU A O 1
ATOM 921 N N . PHE A 1 119 ? 9.686 6.413 -15.126 1.00 70.12 119 PHE A N 1
ATOM 922 C CA . PHE A 1 119 ? 8.994 5.390 -15.910 1.00 70.12 119 PHE A CA 1
ATOM 923 C C . PHE A 1 119 ? 8.964 5.726 -17.412 1.00 70.12 119 PHE A C 1
ATOM 925 O O . PHE A 1 119 ? 9.311 4.902 -18.260 1.00 70.12 119 PHE A O 1
ATOM 932 N N . THR A 1 120 ? 8.575 6.959 -17.748 1.00 69.81 120 THR A N 1
ATOM 933 C CA . THR A 1 120 ? 8.465 7.405 -19.145 1.00 69.81 120 THR A CA 1
ATOM 934 C C . THR A 1 120 ? 9.829 7.427 -19.837 1.00 69.81 120 THR A C 1
ATOM 936 O O . THR A 1 120 ? 9.951 7.009 -20.989 1.00 69.81 120 THR A O 1
ATOM 939 N N . LEU A 1 121 ? 10.862 7.907 -19.141 1.00 75.94 121 LEU A N 1
ATOM 940 C CA . LEU A 1 121 ? 12.226 7.982 -19.660 1.00 75.94 121 LEU A CA 1
ATOM 941 C C . LEU A 1 121 ? 12.839 6.595 -19.852 1.00 75.94 121 LEU A C 1
ATOM 943 O O . LEU A 1 121 ? 13.471 6.365 -20.880 1.00 75.94 121 LEU A O 1
ATOM 947 N N . GLU A 1 122 ? 12.632 5.675 -18.913 1.00 74.81 122 GLU A N 1
ATOM 948 C CA . GLU A 1 122 ? 13.127 4.302 -19.010 1.00 74.81 122 GLU A CA 1
ATOM 949 C C . GLU A 1 122 ? 12.431 3.534 -20.128 1.00 74.81 122 GLU A C 1
ATOM 951 O O . GLU A 1 122 ? 13.109 2.965 -20.981 1.00 74.81 122 GLU A O 1
ATOM 956 N N . GLY A 1 123 ? 11.102 3.622 -20.229 1.00 72.56 123 GLY A N 1
ATOM 957 C CA . GLY A 1 123 ? 10.367 3.021 -21.343 1.00 72.56 123 GLY A CA 1
ATOM 958 C C . GLY A 1 123 ? 10.823 3.566 -22.702 1.00 72.56 123 GLY A C 1
ATOM 959 O O . GLY A 1 123 ? 11.068 2.798 -23.635 1.00 72.56 123 GLY A O 1
ATOM 960 N N . ALA A 1 124 ? 11.012 4.887 -22.813 1.00 75.19 124 ALA A N 1
ATOM 961 C CA . ALA A 1 124 ? 11.536 5.512 -24.026 1.00 75.19 124 ALA A CA 1
ATOM 962 C C . ALA A 1 124 ? 12.978 5.072 -24.333 1.00 75.19 124 ALA A C 1
ATOM 964 O O . ALA A 1 124 ? 13.291 4.772 -25.486 1.00 75.19 124 ALA A O 1
ATOM 965 N N . ALA A 1 125 ? 13.849 4.990 -23.323 1.00 76.88 125 ALA A N 1
ATOM 966 C CA . ALA A 1 125 ? 15.211 4.488 -23.473 1.00 76.88 125 ALA A CA 1
ATOM 967 C C . A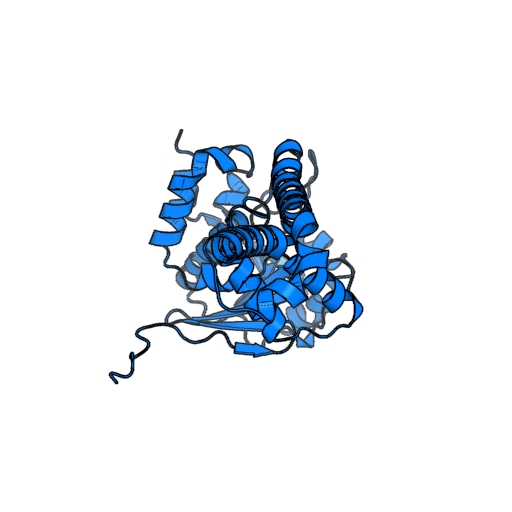LA A 1 125 ? 15.219 3.025 -23.933 1.00 76.88 125 ALA A C 1
ATOM 969 O O . ALA A 1 125 ? 15.956 2.690 -24.855 1.00 76.88 125 ALA A O 1
ATOM 970 N N . GLY A 1 126 ? 14.351 2.179 -23.374 1.00 77.19 126 GLY A N 1
ATOM 971 C CA . GLY A 1 126 ? 14.173 0.790 -23.788 1.00 77.19 126 GLY A CA 1
ATOM 972 C C . GLY A 1 126 ? 13.778 0.666 -25.260 1.00 77.19 126 GLY A C 1
ATOM 973 O O . GLY A 1 126 ? 14.435 -0.055 -26.011 1.00 77.19 126 GLY A O 1
ATOM 974 N N . VAL A 1 127 ? 12.784 1.439 -25.710 1.00 75.94 127 VAL A N 1
ATOM 975 C CA . VAL A 1 127 ? 12.367 1.479 -27.125 1.00 75.94 127 VAL A CA 1
ATOM 976 C C . VAL A 1 127 ? 13.500 1.965 -28.032 1.00 75.94 127 VAL A C 1
ATOM 978 O O . VAL A 1 127 ? 13.771 1.349 -29.063 1.00 75.94 127 VAL A O 1
ATOM 981 N N . LEU A 1 128 ? 14.200 3.038 -27.651 1.00 76.62 128 LEU A N 1
ATOM 982 C CA . LEU A 1 128 ? 15.331 3.570 -28.420 1.00 76.62 128 LEU A CA 1
ATOM 983 C C . LEU A 1 128 ? 16.508 2.589 -28.477 1.00 76.62 128 LEU A C 1
ATOM 985 O O . LEU A 1 128 ? 17.171 2.492 -29.508 1.00 76.62 128 LEU A O 1
ATOM 989 N N . CYS A 1 129 ? 16.757 1.843 -27.400 1.00 77.25 129 CYS A N 1
ATOM 990 C CA . CYS A 1 129 ? 17.758 0.786 -27.366 1.00 77.25 129 CYS A CA 1
ATOM 991 C C . CYS A 1 129 ? 17.328 -0.435 -28.184 1.00 77.25 129 CYS A C 1
ATOM 993 O O . CYS A 1 129 ? 18.193 -1.078 -28.767 1.00 77.25 129 CYS A O 1
ATOM 995 N N . ALA A 1 130 ? 16.033 -0.751 -28.267 1.00 74.75 130 ALA A N 1
ATOM 996 C CA . ALA A 1 130 ? 15.517 -1.879 -29.043 1.00 74.75 130 ALA A CA 1
ATOM 997 C C . ALA A 1 130 ? 15.464 -1.588 -30.551 1.00 74.75 130 ALA A C 1
ATOM 999 O O . ALA A 1 130 ? 15.716 -2.487 -31.354 1.00 74.75 130 ALA A O 1
ATOM 1000 N N . ALA A 1 131 ? 15.174 -0.341 -30.942 1.00 77.25 131 ALA A N 1
ATOM 1001 C CA . ALA A 1 131 ? 14.929 0.063 -32.329 1.00 77.25 131 ALA A CA 1
ATOM 1002 C C . ALA A 1 131 ? 16.015 -0.379 -33.339 1.00 77.25 131 ALA A C 1
ATOM 1004 O O . ALA A 1 131 ? 15.648 -0.886 -34.398 1.00 77.25 131 ALA A O 1
ATOM 1005 N N . PRO A 1 132 ? 17.330 -0.300 -33.042 1.00 76.06 132 PRO A N 1
ATOM 1006 C CA . PRO A 1 132 ? 18.378 -0.766 -33.955 1.00 76.06 132 PRO A CA 1
ATOM 1007 C C . PRO A 1 132 ? 18.429 -2.289 -34.148 1.00 76.06 132 PRO A C 1
ATOM 1009 O O . PRO A 1 132 ? 19.159 -2.769 -35.017 1.00 76.06 132 PRO A O 1
ATOM 1012 N N . PHE A 1 133 ? 17.726 -3.057 -33.311 1.00 71.44 133 PHE A N 1
ATOM 1013 C CA . PHE A 1 133 ? 17.777 -4.518 -33.300 1.00 71.44 133 PHE A CA 1
ATOM 1014 C C . PHE A 1 133 ? 16.517 -5.178 -33.858 1.00 71.44 133 PHE A C 1
ATOM 1016 O O . PHE A 1 133 ? 16.596 -6.356 -34.193 1.00 71.44 133 PHE A O 1
ATOM 1023 N N . VAL A 1 134 ? 15.405 -4.446 -34.006 1.00 71.75 134 VAL A N 1
ATOM 1024 C CA . VAL A 1 134 ? 14.102 -4.984 -34.452 1.00 71.75 134 VAL A CA 1
ATOM 1025 C C . VAL A 1 134 ? 14.227 -5.743 -35.775 1.00 71.75 134 VAL A C 1
ATOM 1027 O O . VAL A 1 134 ? 13.841 -6.906 -35.851 1.00 71.75 134 VAL A O 1
ATOM 1030 N N . ASP A 1 135 ? 14.886 -5.150 -36.771 1.00 69.88 135 ASP A N 1
ATOM 1031 C CA . ASP A 1 135 ? 15.067 -5.764 -38.096 1.00 69.88 135 ASP A CA 1
ATOM 1032 C C . ASP A 1 135 ? 16.120 -6.891 -38.115 1.00 69.88 135 ASP A C 1
ATOM 1034 O O . ASP A 1 135 ? 16.328 -7.551 -39.130 1.00 69.88 135 ASP A O 1
ATOM 1038 N N . SER A 1 136 ? 16.834 -7.099 -37.005 1.00 68.25 136 SER A N 1
ATOM 1039 C CA . SER A 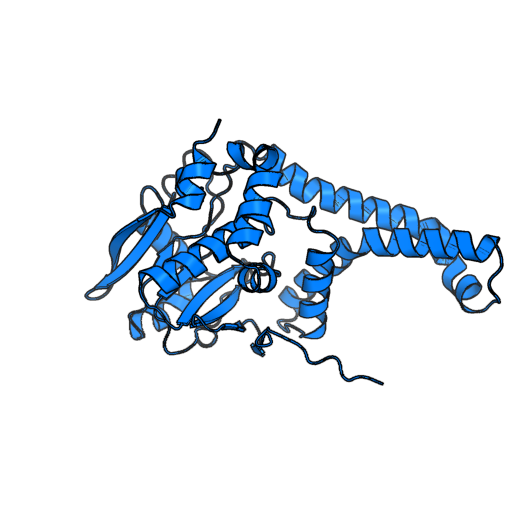1 136 ? 17.922 -8.077 -36.877 1.00 68.25 136 SER A CA 1
ATOM 1040 C C . SER A 1 136 ? 17.587 -9.254 -35.958 1.00 68.25 136 SER A C 1
ATOM 1042 O O . SER A 1 136 ? 18.447 -10.117 -35.786 1.00 68.25 136 SER A O 1
ATOM 1044 N N . ILE A 1 137 ? 16.396 -9.311 -35.348 1.00 69.50 137 ILE A N 1
ATOM 1045 C CA . ILE A 1 137 ? 16.047 -10.349 -34.359 1.00 69.50 137 ILE A CA 1
ATOM 1046 C C . ILE A 1 137 ? 16.193 -11.758 -34.953 1.00 69.50 137 ILE A C 1
ATOM 1048 O O . ILE A 1 137 ? 16.876 -12.599 -34.367 1.00 69.50 137 ILE A O 1
ATOM 1052 N N . ASP A 1 138 ? 15.665 -11.991 -36.155 1.00 68.88 138 ASP A N 1
ATOM 1053 C CA . ASP A 1 138 ? 15.737 -13.303 -36.812 1.00 68.88 138 ASP A CA 1
ATOM 1054 C C . ASP A 1 138 ? 17.174 -13.697 -37.190 1.00 68.88 138 ASP A C 1
ATOM 1056 O O . ASP A 1 138 ? 17.565 -14.863 -37.088 1.00 68.88 138 ASP A O 1
ATOM 1060 N N . GLU A 1 139 ? 18.004 -12.726 -37.585 1.00 68.62 139 GLU A N 1
ATOM 1061 C CA . GLU A 1 139 ? 19.421 -12.961 -37.893 1.00 68.62 139 GLU A CA 1
ATOM 1062 C C . GLU A 1 139 ? 20.228 -13.279 -36.625 1.00 68.62 139 GLU A C 1
ATOM 1064 O O . GLU A 1 139 ? 21.125 -14.126 -36.646 1.00 68.62 139 GLU A O 1
ATOM 1069 N N . ILE A 1 140 ? 19.904 -12.610 -35.516 1.00 64.69 140 ILE A N 1
ATOM 1070 C CA . ILE A 1 140 ? 20.550 -12.800 -34.218 1.00 64.69 140 ILE A CA 1
ATOM 1071 C C . ILE A 1 140 ? 20.245 -14.207 -33.685 1.00 64.69 140 ILE A C 1
ATOM 1073 O O . ILE A 1 140 ? 21.181 -14.914 -33.312 1.00 64.69 140 ILE A O 1
ATOM 1077 N N . LEU A 1 141 ? 18.980 -14.641 -33.712 1.00 68.06 141 LEU A N 1
ATOM 1078 C CA . LEU A 1 141 ? 18.533 -15.916 -33.132 1.00 68.06 141 LEU A CA 1
ATOM 1079 C C . LEU A 1 141 ? 18.948 -17.162 -33.935 1.00 68.06 141 LEU A C 1
ATOM 1081 O O . LEU A 1 141 ? 18.984 -18.262 -33.385 1.00 68.06 141 LEU A O 1
ATOM 1085 N N . SER A 1 142 ? 19.274 -17.015 -35.222 1.00 70.12 142 SER A N 1
ATOM 1086 C CA . SER A 1 142 ? 19.520 -18.143 -36.137 1.00 70.12 142 SER A CA 1
ATOM 1087 C C . SER A 1 142 ? 20.999 -18.458 -36.406 1.00 70.12 142 SER A C 1
ATOM 1089 O O . SER A 1 142 ? 21.299 -19.422 -37.115 1.00 70.12 142 SER A O 1
ATOM 1091 N N . ARG A 1 143 ? 21.951 -17.679 -35.866 1.00 66.62 143 ARG A N 1
ATOM 1092 C CA . ARG A 1 143 ? 23.386 -17.801 -36.193 1.00 66.62 143 ARG A CA 1
ATOM 1093 C C . ARG A 1 143 ? 24.288 -18.039 -34.974 1.00 66.62 143 ARG A C 1
ATOM 1095 O O . ARG A 1 143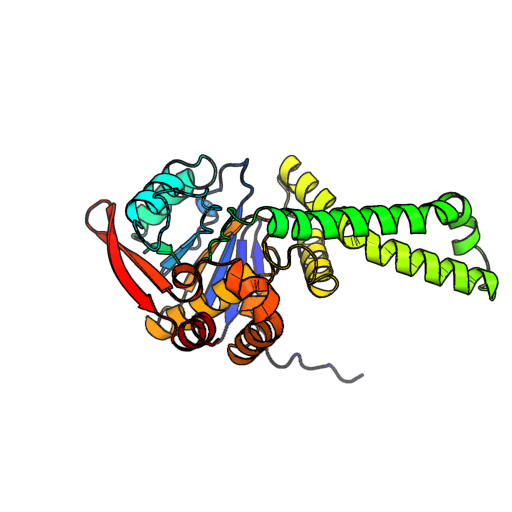 ? 24.004 -17.546 -33.885 1.00 66.62 143 ARG A O 1
ATOM 1102 N N . PRO A 1 144 ? 25.439 -18.724 -35.153 1.00 70.12 144 PRO A N 1
ATOM 1103 C CA . PRO A 1 144 ? 26.419 -18.891 -34.086 1.00 70.12 144 PRO A CA 1
ATOM 1104 C C . PRO A 1 144 ? 26.950 -17.545 -33.562 1.00 70.12 144 PRO A C 1
ATOM 1106 O O . PRO A 1 144 ? 27.180 -16.584 -34.309 1.00 70.12 144 PRO A O 1
ATOM 1109 N N . ILE A 1 145 ? 27.148 -17.473 -32.243 1.00 70.88 145 ILE A N 1
ATOM 1110 C CA . ILE A 1 145 ? 27.479 -16.234 -31.531 1.00 70.88 145 ILE A CA 1
ATOM 1111 C C . ILE A 1 145 ? 28.897 -15.772 -31.905 1.00 70.88 145 ILE A C 1
ATOM 1113 O O . ILE A 1 145 ? 29.893 -16.413 -31.582 1.00 70.88 145 ILE A O 1
ATOM 1117 N N . SER A 1 146 ? 28.989 -14.620 -32.573 1.00 77.25 146 SER A N 1
ATOM 1118 C CA . SER A 1 146 ? 30.240 -13.898 -32.837 1.00 77.25 146 SER A CA 1
ATOM 1119 C C . SER A 1 146 ? 30.419 -12.763 -31.821 1.00 77.25 146 SER A C 1
ATOM 1121 O O . SER A 1 146 ? 29.461 -12.365 -31.160 1.00 77.25 146 SER A O 1
ATOM 1123 N N . ARG A 1 147 ? 31.610 -12.149 -31.730 1.00 71.81 147 ARG A N 1
ATOM 1124 C CA . ARG A 1 147 ? 31.820 -10.950 -30.884 1.00 71.81 147 ARG A CA 1
ATOM 1125 C C . ARG A 1 147 ? 30.864 -9.796 -31.222 1.00 71.81 147 ARG A C 1
ATOM 1127 O O . ARG A 1 147 ? 30.420 -9.092 -30.323 1.00 71.81 147 ARG A O 1
ATOM 1134 N N . ARG A 1 148 ? 30.520 -9.610 -32.504 1.00 70.94 148 ARG A N 1
ATOM 1135 C CA . ARG A 1 148 ? 29.507 -8.622 -32.918 1.00 70.94 148 ARG A CA 1
ATOM 1136 C C . ARG A 1 148 ? 28.109 -9.026 -32.453 1.00 70.94 148 ARG A C 1
ATOM 1138 O O . ARG A 1 148 ? 27.356 -8.158 -32.034 1.00 70.94 148 ARG A O 1
ATOM 1145 N N . HIS A 1 149 ? 27.786 -10.320 -32.471 1.00 70.56 149 HIS A N 1
ATOM 1146 C CA . HIS A 1 149 ? 26.524 -10.816 -31.919 1.00 70.56 149 HIS A CA 1
ATOM 1147 C C . HIS A 1 149 ? 26.466 -10.609 -30.402 1.00 70.56 149 HIS A C 1
ATOM 1149 O O . HIS A 1 149 ? 25.444 -10.154 -29.920 1.00 70.56 149 HIS A O 1
ATOM 1155 N N . PHE A 1 150 ? 27.560 -10.818 -29.659 1.00 76.25 150 PHE A N 1
ATOM 1156 C CA . PHE A 1 150 ? 27.607 -10.577 -28.209 1.00 76.25 150 PHE A CA 1
ATOM 1157 C C . PHE A 1 150 ? 27.228 -9.137 -27.822 1.00 76.25 150 PHE A C 1
ATOM 1159 O O . PHE A 1 150 ? 26.426 -8.940 -26.916 1.00 76.25 150 PHE A O 1
ATOM 1166 N N . LEU A 1 151 ? 27.739 -8.127 -28.536 1.00 77.06 151 LEU A N 1
ATOM 1167 C CA . LEU A 1 151 ? 27.359 -6.728 -28.289 1.00 77.06 151 LEU A CA 1
ATOM 1168 C C . LEU A 1 151 ? 25.892 -6.450 -28.643 1.00 77.06 151 LEU A C 1
ATOM 1170 O O . LEU A 1 151 ? 25.228 -5.710 -27.922 1.00 77.06 151 LEU A O 1
ATOM 1174 N N . LYS A 1 152 ? 25.372 -7.067 -29.713 1.00 72.75 152 LYS A N 1
ATOM 1175 C CA . LYS A 1 152 ? 23.943 -6.989 -30.056 1.00 72.75 152 LYS A CA 1
ATOM 1176 C C . LYS A 1 152 ? 23.071 -7.648 -28.979 1.00 72.75 152 LYS A C 1
ATOM 1178 O O . LYS A 1 152 ? 22.070 -7.067 -28.589 1.00 72.75 152 LYS A O 1
ATOM 1183 N N . TYR A 1 153 ? 23.482 -8.801 -28.448 1.00 73.12 153 TYR A N 1
ATOM 1184 C CA . TYR A 1 153 ? 22.804 -9.481 -27.340 1.00 73.12 153 TYR A CA 1
ATOM 1185 C C . TYR A 1 153 ? 22.824 -8.651 -26.055 1.00 73.12 153 TYR A C 1
ATOM 1187 O O . TYR A 1 153 ? 21.795 -8.531 -25.404 1.00 73.12 153 TYR A O 1
ATOM 1195 N N . GLY A 1 154 ? 23.960 -8.036 -25.713 1.00 78.25 154 GLY A N 1
ATOM 1196 C CA . GLY A 1 154 ? 24.053 -7.128 -24.568 1.00 78.25 154 GLY A CA 1
ATOM 1197 C C . GLY A 1 154 ? 23.166 -5.890 -24.727 1.00 78.25 154 GLY A C 1
ATOM 1198 O O . GLY A 1 154 ? 22.473 -5.513 -23.789 1.00 78.25 154 GLY A O 1
ATOM 1199 N N . GLY A 1 155 ? 23.132 -5.300 -25.927 1.00 78.62 155 GLY A N 1
ATOM 1200 C CA . GLY A 1 155 ? 22.242 -4.183 -26.250 1.00 78.62 155 GLY A CA 1
ATOM 1201 C C . GLY A 1 155 ? 20.762 -4.559 -26.172 1.00 78.62 155 GLY A C 1
ATOM 1202 O O . GLY A 1 155 ? 19.984 -3.823 -25.577 1.00 78.62 155 GLY A O 1
ATOM 1203 N N . LEU A 1 156 ? 20.382 -5.728 -26.697 1.00 78.94 156 LEU A N 1
ATOM 1204 C CA . LEU A 1 156 ? 19.015 -6.245 -26.617 1.00 78.94 156 LEU A CA 1
ATOM 1205 C C . LEU A 1 156 ? 18.614 -6.589 -25.176 1.00 78.94 156 LEU A C 1
ATOM 1207 O O . LEU A 1 156 ? 17.487 -6.309 -24.780 1.00 78.94 156 LEU A O 1
ATOM 1211 N N . ALA A 1 157 ? 19.522 -7.158 -24.379 1.00 80.69 157 ALA A N 1
ATOM 1212 C CA . ALA A 1 157 ? 19.283 -7.436 -22.964 1.00 80.69 157 ALA A CA 1
ATOM 1213 C C . ALA A 1 157 ? 19.065 -6.141 -22.169 1.00 80.69 157 ALA A C 1
ATOM 1215 O O . ALA A 1 157 ? 18.130 -6.059 -21.379 1.00 80.69 157 ALA A O 1
ATOM 1216 N N . LEU A 1 158 ? 19.874 -5.109 -22.430 1.00 80.94 158 LEU A N 1
ATOM 1217 C CA . LEU A 1 158 ? 19.714 -3.790 -21.821 1.00 80.94 158 LEU A CA 1
ATOM 1218 C C . LEU A 1 158 ? 18.409 -3.108 -22.262 1.00 80.94 158 LEU A C 1
ATOM 1220 O O . LEU A 1 158 ? 17.701 -2.543 -21.435 1.00 80.94 158 LEU A O 1
ATOM 1224 N N . ALA A 1 159 ? 18.067 -3.195 -23.550 1.00 81.94 159 ALA A N 1
ATOM 1225 C CA . ALA A 1 159 ? 16.802 -2.691 -24.075 1.00 81.94 159 ALA A CA 1
ATOM 1226 C C . ALA A 1 159 ? 15.605 -3.394 -23.425 1.00 81.94 159 ALA A C 1
ATOM 1228 O O . ALA A 1 159 ? 14.654 -2.740 -23.010 1.00 81.94 159 ALA A O 1
ATOM 1229 N N . SER A 1 160 ? 15.689 -4.722 -23.297 1.00 80.94 160 SER A N 1
ATOM 1230 C CA . SER A 1 160 ? 14.660 -5.538 -22.655 1.00 80.94 160 SER A CA 1
ATOM 1231 C C . SER A 1 160 ? 14.485 -5.121 -21.203 1.00 80.94 160 SER A C 1
ATOM 1233 O O . SER A 1 160 ? 13.355 -4.865 -20.818 1.00 80.94 160 SER A O 1
ATOM 1235 N N . TYR A 1 161 ? 15.580 -4.966 -20.447 1.00 85.06 161 TYR A N 1
ATOM 1236 C CA . TYR A 1 161 ? 15.561 -4.472 -19.067 1.00 85.06 161 TYR A CA 1
ATOM 1237 C C . TYR A 1 161 ? 14.768 -3.163 -18.956 1.00 85.06 161 TYR A C 1
ATOM 1239 O O . TYR A 1 161 ? 13.729 -3.139 -18.313 1.00 85.06 161 TYR A O 1
ATOM 1247 N N . PHE A 1 162 ? 15.150 -2.120 -19.699 1.00 83.06 162 PHE A N 1
ATOM 1248 C CA . PHE A 1 162 ? 14.452 -0.827 -19.654 1.00 83.06 162 PHE A CA 1
ATOM 1249 C C . PHE A 1 162 ? 13.009 -0.849 -20.193 1.00 83.06 162 PHE A C 1
ATOM 1251 O O . PHE A 1 162 ? 12.226 0.049 -19.895 1.00 83.06 162 PHE A O 1
ATOM 1258 N N . MET A 1 163 ? 12.630 -1.853 -20.989 1.00 82.62 163 MET A N 1
ATOM 1259 C CA . MET A 1 163 ? 11.254 -2.018 -21.468 1.00 82.62 163 MET A CA 1
ATOM 1260 C C . MET A 1 163 ? 10.332 -2.720 -20.465 1.00 82.62 163 MET A C 1
ATOM 1262 O O . MET A 1 163 ? 9.113 -2.565 -20.575 1.00 82.62 163 MET A O 1
ATOM 1266 N N . LEU A 1 164 ? 10.873 -3.485 -19.510 1.00 83.06 164 LEU A N 1
ATOM 1267 C CA . LEU A 1 164 ? 10.082 -4.268 -18.551 1.00 83.06 164 LEU A CA 1
ATOM 1268 C C . LEU A 1 164 ? 9.000 -3.449 -17.828 1.00 83.06 164 LEU A C 1
ATOM 1270 O O . LEU A 1 164 ? 7.861 -3.921 -17.781 1.00 83.06 164 LEU A O 1
ATOM 1274 N N . PRO A 1 165 ? 9.268 -2.217 -17.357 1.00 78.81 165 PRO A N 1
ATOM 1275 C CA . PRO A 1 165 ? 8.251 -1.390 -16.713 1.00 78.81 165 PRO A CA 1
ATOM 1276 C C . PRO A 1 165 ? 7.076 -1.074 -17.637 1.00 78.81 165 PRO A C 1
ATOM 1278 O O . PRO A 1 165 ? 5.914 -1.203 -17.251 1.00 78.81 165 PRO A O 1
ATOM 1281 N N . ALA A 1 166 ? 7.363 -0.676 -18.880 1.00 78.62 166 ALA A N 1
ATOM 1282 C CA . ALA A 1 166 ? 6.335 -0.325 -19.857 1.00 78.62 166 ALA A CA 1
ATOM 1283 C C . ALA A 1 166 ? 5.465 -1.537 -20.217 1.00 78.62 166 ALA A C 1
ATOM 1285 O O . ALA A 1 166 ? 4.245 -1.410 -20.358 1.00 78.62 166 ALA A O 1
ATOM 1286 N N . VAL A 1 167 ? 6.082 -2.718 -20.317 1.00 80.75 167 VAL A N 1
ATOM 1287 C CA . VAL A 1 167 ? 5.375 -3.985 -20.535 1.00 80.75 167 VAL A CA 1
ATOM 1288 C C . VAL A 1 167 ? 4.482 -4.318 -19.341 1.00 80.75 167 VAL A C 1
ATOM 1290 O O . VAL A 1 167 ? 3.315 -4.640 -19.554 1.00 80.75 167 VAL A O 1
ATOM 1293 N N . ALA A 1 168 ? 4.989 -4.190 -18.109 1.00 78.62 168 ALA A N 1
ATOM 1294 C CA . ALA A 1 168 ? 4.227 -4.472 -16.893 1.00 78.62 168 ALA A CA 1
ATOM 1295 C C . ALA A 1 168 ? 2.970 -3.605 -16.814 1.00 78.62 168 ALA A C 1
ATOM 1297 O O . ALA A 1 168 ? 1.875 -4.149 -16.755 1.00 78.62 168 ALA A O 1
ATOM 1298 N N . ILE A 1 169 ? 3.106 -2.283 -16.953 1.00 74.69 169 ILE A N 1
ATOM 1299 C CA . ILE A 1 169 ? 1.962 -1.361 -16.913 1.00 74.69 169 ILE A CA 1
ATOM 1300 C C . ILE A 1 169 ? 0.957 -1.648 -18.024 1.00 74.69 169 ILE A C 1
ATOM 1302 O O . ILE A 1 169 ? -0.252 -1.658 -17.788 1.00 74.69 169 ILE A O 1
ATOM 1306 N N . THR A 1 170 ? 1.437 -1.871 -19.250 1.00 74.75 170 THR A N 1
ATOM 1307 C CA . THR A 1 170 ? 0.551 -2.179 -20.380 1.00 74.75 170 THR A CA 1
ATOM 1308 C C . THR A 1 170 ? -0.248 -3.444 -20.094 1.00 74.75 170 THR A C 1
ATOM 1310 O O . THR A 1 170 ? -1.454 -3.485 -20.333 1.00 74.75 170 THR A O 1
ATOM 1313 N N . ALA A 1 171 ? 0.404 -4.463 -19.539 1.00 74.44 171 ALA A N 1
ATOM 1314 C CA . ALA A 1 171 ? -0.254 -5.693 -19.159 1.00 74.44 171 ALA A CA 1
ATOM 1315 C C . ALA A 1 171 ? -1.237 -5.486 -17.990 1.00 74.44 171 ALA A C 1
ATOM 1317 O O . ALA A 1 171 ? -2.360 -5.983 -18.088 1.00 74.44 171 ALA A O 1
ATOM 1318 N N . THR A 1 172 ? -0.903 -4.672 -16.977 1.00 71.00 172 THR A N 1
ATOM 1319 C CA . THR A 1 172 ? -1.839 -4.256 -15.917 1.00 71.00 172 THR A CA 1
ATOM 1320 C C . THR A 1 172 ? -3.094 -3.627 -16.527 1.00 71.00 172 THR A C 1
ATOM 1322 O O . THR A 1 172 ? -4.209 -4.065 -16.242 1.00 71.00 172 THR A O 1
ATOM 1325 N N . PHE A 1 173 ? -2.941 -2.649 -17.428 1.00 69.12 173 PHE A N 1
ATOM 1326 C CA . PHE A 1 173 ? -4.069 -2.002 -18.109 1.00 69.12 173 PHE A CA 1
ATOM 1327 C C . PHE A 1 173 ? -4.883 -2.984 -18.956 1.00 69.12 173 PHE A C 1
ATOM 1329 O O . PHE A 1 173 ? -6.109 -2.935 -18.938 1.00 69.12 173 PHE A O 1
ATOM 1336 N N . LEU A 1 174 ? -4.244 -3.911 -19.669 1.00 69.06 174 LEU A N 1
ATOM 1337 C CA . LEU A 1 174 ? -4.960 -4.941 -20.426 1.00 69.06 174 LEU A CA 1
ATOM 1338 C C . LEU A 1 174 ? -5.769 -5.868 -19.509 1.00 69.06 174 LEU A C 1
ATOM 1340 O O . LEU A 1 174 ? -6.888 -6.245 -19.864 1.00 69.06 174 LEU A O 1
ATOM 1344 N N . THR A 1 175 ? -5.270 -6.185 -18.311 1.00 66.44 175 THR A N 1
ATOM 1345 C CA . THR A 1 175 ? -6.062 -6.921 -17.315 1.00 66.44 175 THR A CA 1
ATOM 1346 C C . THR A 1 175 ? -7.238 -6.125 -16.768 1.00 66.44 175 THR A C 1
ATOM 1348 O O . THR A 1 175 ? -8.298 -6.711 -16.565 1.00 66.44 175 THR A O 1
ATOM 1351 N N . VAL A 1 176 ? -7.131 -4.794 -16.660 1.00 63.06 176 VAL A N 1
ATOM 1352 C CA . VAL A 1 176 ? -8.288 -3.929 -16.353 1.00 63.06 176 VAL A CA 1
ATOM 1353 C C . VAL A 1 176 ? -9.395 -4.098 -17.396 1.00 63.06 176 VAL A C 1
ATOM 1355 O O . VAL A 1 176 ? -10.562 -4.225 -17.039 1.00 63.06 176 VAL A O 1
ATOM 1358 N N . PHE A 1 177 ? -9.047 -4.113 -18.685 1.00 62.22 177 PHE A N 1
ATOM 1359 C CA . PHE A 1 177 ? -10.038 -4.219 -19.761 1.00 62.22 177 PHE A CA 1
ATOM 1360 C C . PHE A 1 177 ? -10.620 -5.622 -19.927 1.00 62.22 177 PHE A C 1
ATOM 1362 O O . PHE A 1 177 ? -11.750 -5.765 -20.390 1.00 62.22 177 PHE A O 1
ATOM 1369 N N . THR A 1 178 ? -9.851 -6.655 -19.589 1.00 66.00 178 THR A N 1
ATOM 1370 C CA . THR A 1 178 ? -10.261 -8.052 -19.781 1.00 66.00 178 THR A CA 1
ATOM 1371 C C . THR A 1 178 ? -10.887 -8.672 -18.535 1.00 66.00 178 THR A C 1
ATOM 1373 O O . THR A 1 178 ? -11.557 -9.693 -18.656 1.00 66.00 178 THR A O 1
ATOM 1376 N N . GLY A 1 179 ? -10.705 -8.068 -17.355 1.00 54.81 179 GLY A N 1
ATOM 1377 C CA . GLY A 1 179 ? -11.228 -8.569 -16.082 1.00 54.81 179 GLY A CA 1
ATOM 1378 C C . GLY A 1 179 ? -10.560 -9.858 -15.591 1.00 54.81 179 GLY A C 1
ATOM 1379 O O . GLY A 1 179 ? -11.031 -10.455 -14.630 1.00 54.81 179 GLY A O 1
ATOM 1380 N N . VAL A 1 180 ? -9.479 -10.306 -16.239 1.00 55.78 180 VAL A N 1
ATOM 1381 C CA . VAL A 1 180 ? -8.769 -11.542 -15.892 1.00 55.78 180 VAL A CA 1
ATOM 1382 C C . VAL A 1 180 ? -7.431 -11.181 -15.261 1.00 55.78 180 VAL A C 1
ATOM 1384 O O . VAL A 1 180 ? -6.485 -10.841 -15.967 1.00 55.78 180 VAL A O 1
ATOM 1387 N N . VAL A 1 181 ? -7.325 -11.278 -13.936 1.00 56.50 181 VAL A N 1
ATOM 1388 C CA . VAL A 1 181 ? -6.020 -11.257 -13.264 1.00 56.50 181 VAL A CA 1
ATOM 1389 C C . VAL A 1 181 ? -5.356 -12.611 -13.491 1.00 56.50 181 VAL A C 1
ATOM 1391 O O . VAL A 1 181 ? -5.740 -13.617 -12.905 1.00 56.50 181 VAL A O 1
ATOM 1394 N N . ASN A 1 182 ? -4.375 -12.645 -14.389 1.00 65.00 182 ASN A N 1
ATOM 1395 C CA . ASN A 1 182 ? -3.585 -13.842 -14.652 1.00 65.00 182 ASN A CA 1
ATOM 1396 C C . ASN A 1 182 ? -2.438 -13.935 -13.639 1.00 65.00 182 ASN A C 1
ATOM 1398 O O . ASN A 1 182 ? -1.619 -13.022 -13.550 1.00 65.00 182 ASN A O 1
ATOM 1402 N N . GLU A 1 183 ? -2.334 -15.057 -12.927 1.00 67.94 183 GLU A N 1
ATOM 1403 C CA . GLU A 1 183 ? -1.231 -15.350 -11.998 1.00 67.94 183 GLU A CA 1
ATOM 1404 C C . GLU A 1 183 ? 0.164 -15.122 -12.632 1.00 67.94 183 GLU A C 1
ATOM 1406 O O . GLU A 1 183 ? 0.963 -14.406 -12.026 1.00 67.94 183 GLU A O 1
ATOM 1411 N N . PRO A 1 184 ? 0.443 -15.546 -13.889 1.00 74.38 184 PRO A N 1
ATOM 1412 C CA . PRO A 1 184 ? 1.705 -15.220 -14.562 1.00 74.38 184 PRO A CA 1
ATOM 1413 C C . PRO A 1 184 ? 1.993 -13.722 -14.694 1.00 74.38 184 PRO A C 1
ATOM 1415 O O . PRO A 1 184 ? 3.150 -13.312 -14.643 1.00 74.38 184 PRO A O 1
ATOM 1418 N N . LEU A 1 185 ? 0.958 -12.896 -14.878 1.00 74.00 185 LEU A N 1
ATOM 1419 C CA . LEU A 1 185 ? 1.138 -11.451 -14.952 1.00 74.00 185 LEU A CA 1
ATOM 1420 C C . LEU A 1 185 ? 1.459 -10.871 -13.575 1.00 74.00 185 LEU A C 1
ATOM 1422 O O . LEU A 1 185 ? 2.343 -10.030 -13.467 1.00 74.00 185 LEU A O 1
ATOM 1426 N N . SER A 1 186 ? 0.785 -11.346 -12.529 1.00 72.44 186 SER A N 1
ATOM 1427 C CA . SER A 1 186 ? 1.053 -10.874 -11.172 1.00 72.44 186 SER A CA 1
ATOM 1428 C C . SER A 1 186 ? 2.480 -11.187 -10.725 1.00 72.44 186 SER A C 1
ATOM 1430 O O . SER A 1 186 ? 3.126 -10.342 -10.107 1.00 72.44 186 SER A O 1
ATOM 1432 N N . GLU A 1 187 ? 2.990 -12.372 -11.067 1.00 78.06 187 GLU A N 1
ATOM 1433 C CA . GLU A 1 187 ? 4.387 -12.734 -10.811 1.00 78.06 187 GLU A CA 1
ATOM 1434 C C . GLU A 1 187 ? 5.358 -11.913 -11.670 1.00 78.06 187 GLU A C 1
ATOM 1436 O O . GLU A 1 187 ? 6.420 -11.512 -11.197 1.00 78.06 187 GLU A O 1
ATOM 1441 N N . PHE A 1 188 ? 4.982 -11.581 -12.909 1.00 80.44 188 PHE A N 1
ATOM 1442 C CA . PHE A 1 188 ? 5.769 -10.681 -13.749 1.00 80.44 188 PHE A CA 1
ATOM 1443 C C . PHE A 1 188 ? 5.838 -9.259 -13.176 1.00 80.44 188 PHE A C 1
ATOM 1445 O O . PHE A 1 188 ? 6.918 -8.683 -13.111 1.00 80.44 188 PHE A O 1
ATOM 1452 N N . GLU A 1 189 ? 4.726 -8.689 -12.715 1.00 77.50 189 GLU A N 1
ATOM 1453 C CA . GLU A 1 189 ? 4.713 -7.360 -12.091 1.00 77.50 189 GLU A CA 1
ATOM 1454 C C . GLU A 1 189 ? 5.505 -7.345 -10.779 1.00 77.50 189 GLU A C 1
ATOM 1456 O O . GLU A 1 189 ? 6.231 -6.384 -10.528 1.00 77.50 189 GLU A O 1
ATOM 1461 N N . LYS A 1 190 ? 5.437 -8.425 -9.982 1.00 77.75 190 LYS A N 1
ATOM 1462 C CA . LYS A 1 190 ? 6.290 -8.608 -8.796 1.00 77.75 190 LYS A CA 1
ATOM 1463 C C . LYS A 1 190 ? 7.770 -8.612 -9.184 1.00 77.75 190 LYS A C 1
ATOM 1465 O O . LYS A 1 190 ? 8.555 -7.879 -8.591 1.00 77.75 190 LYS A O 1
ATOM 1470 N N . PHE A 1 191 ? 8.139 -9.377 -10.212 1.00 83.50 191 PHE A N 1
ATOM 1471 C CA . PHE A 1 191 ? 9.504 -9.398 -10.732 1.00 83.50 191 PHE A CA 1
ATOM 1472 C C . PHE A 1 191 ? 9.959 -8.003 -11.172 1.00 83.50 191 PHE A C 1
ATOM 1474 O O . PHE A 1 191 ? 11.029 -7.567 -10.759 1.00 83.50 191 PHE A O 1
ATOM 1481 N N . VAL A 1 192 ? 9.139 -7.278 -11.945 1.00 81.69 192 VAL A N 1
ATOM 1482 C CA . VAL A 1 192 ? 9.447 -5.908 -12.390 1.00 81.69 192 VAL A CA 1
ATOM 1483 C C . VAL A 1 192 ? 9.635 -4.960 -11.205 1.00 81.69 192 VAL A C 1
ATOM 1485 O O . VAL A 1 192 ? 10.597 -4.200 -11.197 1.00 81.69 192 VAL A O 1
ATOM 1488 N N . TYR A 1 193 ? 8.786 -5.044 -10.182 1.00 81.12 193 TYR A N 1
ATOM 1489 C CA . TYR A 1 193 ? 8.918 -4.261 -8.951 1.00 81.12 193 TYR A CA 1
ATOM 1490 C C . TYR A 1 193 ? 10.234 -4.532 -8.200 1.00 81.12 193 TYR A C 1
ATOM 1492 O O . TYR A 1 193 ? 10.834 -3.615 -7.639 1.00 81.12 193 TYR A O 1
ATOM 1500 N N . GLU A 1 194 ? 10.702 -5.781 -8.186 1.00 82.56 194 GLU A N 1
ATOM 1501 C CA . GLU A 1 194 ? 11.954 -6.159 -7.522 1.00 82.56 194 GLU A CA 1
ATOM 1502 C C . GLU A 1 194 ? 13.199 -5.668 -8.271 1.00 82.56 194 GLU A C 1
ATOM 1504 O O . GLU A 1 194 ? 14.178 -5.275 -7.632 1.00 82.56 194 GLU A O 1
ATOM 1509 N N . ILE A 1 195 ? 13.174 -5.674 -9.608 1.00 83.25 195 ILE A N 1
ATOM 1510 C CA . ILE A 1 195 ? 14.319 -5.246 -10.429 1.00 83.25 195 ILE A CA 1
ATOM 1511 C C . ILE A 1 195 ? 14.348 -3.736 -10.700 1.00 83.25 195 ILE A C 1
ATOM 1513 O O . ILE A 1 195 ? 15.435 -3.198 -10.888 1.00 83.25 195 ILE A O 1
ATOM 1517 N N . HIS A 1 196 ? 13.187 -3.071 -10.691 1.00 81.56 196 HIS A N 1
ATOM 1518 C CA . HIS A 1 196 ? 13.026 -1.630 -10.907 1.00 81.56 196 HIS A CA 1
ATOM 1519 C C . HIS A 1 196 ? 12.383 -0.940 -9.690 1.00 81.56 196 HIS A C 1
ATOM 1521 O O . HIS A 1 196 ? 11.329 -0.306 -9.816 1.00 81.56 196 HIS A O 1
ATOM 1527 N N . PRO A 1 197 ? 12.978 -1.040 -8.485 1.00 77.38 197 PRO A N 1
ATOM 1528 C CA . PRO A 1 197 ? 12.413 -0.437 -7.276 1.00 77.38 197 PRO A CA 1
ATOM 1529 C C . PRO A 1 197 ? 12.407 1.102 -7.304 1.00 77.38 197 PRO A C 1
ATOM 1531 O O . PRO A 1 197 ? 11.795 1.731 -6.440 1.00 77.38 197 PRO A O 1
ATOM 1534 N N . GLU A 1 198 ? 13.134 1.717 -8.241 1.00 78.81 198 GLU A N 1
ATOM 1535 C CA . GLU A 1 198 ? 13.140 3.155 -8.514 1.00 78.81 198 GLU A CA 1
ATOM 1536 C C . GLU A 1 198 ? 11.873 3.650 -9.215 1.00 78.81 198 GLU A C 1
ATOM 1538 O O . GLU A 1 198 ? 11.559 4.837 -9.134 1.00 78.81 198 GLU A O 1
ATOM 1543 N N . ILE A 1 199 ? 11.149 2.759 -9.890 1.00 75.56 199 ILE A N 1
ATOM 1544 C CA . ILE A 1 199 ? 9.918 3.099 -10.590 1.00 75.56 199 ILE A CA 1
ATOM 1545 C C . ILE A 1 199 ? 8.769 3.046 -9.599 1.00 75.56 199 ILE A C 1
ATOM 1547 O O . ILE A 1 199 ? 8.612 2.072 -8.864 1.00 75.56 199 ILE A O 1
ATOM 1551 N N . PHE A 1 200 ? 7.956 4.103 -9.582 1.00 76.25 200 PHE A N 1
ATOM 1552 C CA . PHE A 1 200 ? 6.930 4.283 -8.556 1.00 76.25 200 PHE A CA 1
ATOM 1553 C C . PHE A 1 200 ? 7.523 4.188 -7.143 1.00 76.25 200 PHE A C 1
ATOM 1555 O O . PHE A 1 200 ? 6.926 3.607 -6.231 1.00 76.25 200 PHE A O 1
ATOM 1562 N N . PHE A 1 201 ? 8.732 4.727 -6.957 1.00 83.94 201 PHE A N 1
ATOM 1563 C CA . PHE A 1 201 ? 9.434 4.672 -5.686 1.00 83.94 201 PHE A CA 1
ATOM 1564 C C . PHE A 1 201 ? 8.592 5.313 -4.581 1.00 83.94 201 PHE A C 1
ATOM 1566 O O . PHE A 1 201 ? 8.402 4.715 -3.521 1.00 83.94 201 PHE A O 1
ATOM 1573 N N . LEU A 1 202 ? 8.070 6.520 -4.821 1.00 81.94 202 LEU A N 1
ATOM 1574 C CA . LEU A 1 202 ? 7.248 7.232 -3.842 1.00 81.94 202 LEU A CA 1
ATOM 1575 C C . LEU A 1 202 ? 5.834 6.660 -3.801 1.00 81.94 202 LEU A C 1
ATOM 1577 O O . LEU A 1 202 ? 5.306 6.400 -2.723 1.00 81.94 202 LEU A O 1
ATOM 1581 N N . SER A 1 203 ? 5.235 6.475 -4.974 1.00 78.50 203 SER A N 1
ATOM 1582 C CA . SER A 1 203 ? 3.824 6.116 -5.139 1.00 78.50 203 SER A CA 1
ATOM 1583 C C . SER A 1 203 ? 3.505 4.654 -4.819 1.00 78.50 203 SER A C 1
ATOM 1585 O O . SER A 1 203 ? 2.375 4.370 -4.435 1.00 78.50 203 SER A O 1
ATOM 1587 N N . SER A 1 204 ? 4.477 3.742 -4.892 1.00 84.75 204 SER A N 1
ATOM 1588 C CA . SER A 1 204 ? 4.284 2.314 -4.614 1.00 84.75 204 SER A CA 1
ATOM 1589 C C . SER A 1 204 ? 5.273 1.788 -3.577 1.00 84.75 204 SER A C 1
ATOM 1591 O O . SER A 1 204 ? 4.852 1.462 -2.467 1.00 84.75 204 SER A O 1
ATOM 1593 N N . LYS A 1 205 ? 6.586 1.754 -3.866 1.00 89.75 205 LYS A N 1
ATOM 1594 C CA . LYS A 1 205 ? 7.587 1.107 -2.989 1.00 89.75 205 LYS A CA 1
ATOM 1595 C C . LYS A 1 205 ? 7.531 1.638 -1.562 1.00 89.75 205 LYS A C 1
ATOM 1597 O O . LYS A 1 205 ? 7.320 0.884 -0.618 1.00 89.75 205 LYS A O 1
ATOM 1602 N N . LEU A 1 206 ? 7.658 2.947 -1.417 1.00 90.75 206 LEU A N 1
ATOM 1603 C CA . LEU A 1 206 ? 7.665 3.627 -0.135 1.00 90.75 206 LEU A CA 1
ATOM 1604 C C . LEU A 1 206 ? 6.333 3.499 0.615 1.00 90.75 206 LEU A C 1
ATOM 1606 O O . LEU A 1 206 ? 6.339 3.180 1.806 1.00 90.75 206 LEU A O 1
ATOM 1610 N N . ARG A 1 207 ? 5.199 3.727 -0.068 1.00 91.00 207 ARG A N 1
ATOM 1611 C CA . ARG A 1 207 ? 3.858 3.574 0.527 1.00 91.00 207 ARG A CA 1
ATOM 1612 C C . ARG A 1 207 ? 3.652 2.148 1.028 1.00 91.00 207 ARG A C 1
ATOM 1614 O O . ARG A 1 207 ? 3.269 1.970 2.182 1.00 91.00 207 ARG A O 1
ATOM 1621 N N . ASN A 1 208 ? 4.003 1.150 0.217 1.00 94.19 208 ASN A N 1
ATOM 1622 C CA . ASN A 1 208 ? 3.914 -0.262 0.579 1.00 94.19 208 ASN A CA 1
ATOM 1623 C C . ASN A 1 208 ? 4.793 -0.592 1.788 1.00 94.19 208 ASN A C 1
ATOM 1625 O O . ASN A 1 208 ? 4.319 -1.246 2.714 1.00 94.19 208 ASN A O 1
ATOM 1629 N N . THR A 1 209 ? 6.034 -0.095 1.838 1.00 96.12 209 THR A N 1
ATOM 1630 C CA . THR A 1 209 ? 6.924 -0.313 2.987 1.00 96.12 209 THR A CA 1
ATOM 1631 C C . THR A 1 209 ? 6.339 0.272 4.277 1.00 96.12 209 THR A C 1
ATOM 1633 O O . THR A 1 209 ? 6.331 -0.397 5.314 1.00 96.12 209 THR A O 1
ATOM 1636 N N . ILE A 1 210 ? 5.828 1.509 4.237 1.00 96.31 210 ILE A N 1
ATOM 1637 C CA . ILE A 1 210 ? 5.223 2.172 5.406 1.00 96.31 210 ILE A CA 1
ATOM 1638 C C . ILE A 1 210 ? 3.962 1.424 5.848 1.00 96.31 210 ILE A C 1
ATOM 1640 O O . ILE A 1 210 ? 3.795 1.137 7.037 1.00 96.31 210 ILE A O 1
ATOM 1644 N N . LEU A 1 211 ? 3.100 1.076 4.893 1.00 96.38 211 LEU A N 1
ATOM 1645 C CA . LEU A 1 211 ? 1.856 0.358 5.135 1.00 96.38 211 LEU A CA 1
ATOM 1646 C C . LEU A 1 211 ? 2.117 -1.015 5.761 1.00 96.38 211 LEU A C 1
ATOM 1648 O O . LEU A 1 211 ? 1.583 -1.301 6.832 1.00 96.38 211 LEU A O 1
ATOM 1652 N N . ALA A 1 212 ? 3.004 -1.818 5.168 1.00 97.00 212 ALA A N 1
ATOM 1653 C CA . ALA A 1 212 ? 3.392 -3.126 5.688 1.00 97.00 212 ALA A CA 1
ATOM 1654 C C . ALA A 1 212 ? 3.983 -3.028 7.102 1.00 97.00 212 ALA A C 1
ATOM 1656 O O . ALA A 1 212 ? 3.659 -3.834 7.979 1.00 97.00 212 ALA A O 1
ATOM 1657 N N . HIS A 1 213 ? 4.819 -2.015 7.361 1.00 98.06 213 HIS A N 1
ATOM 1658 C CA . HIS A 1 213 ? 5.396 -1.802 8.687 1.00 98.06 213 HIS A CA 1
ATOM 1659 C C . HIS A 1 213 ? 4.316 -1.486 9.732 1.00 98.06 213 HIS A C 1
ATOM 1661 O O . HIS A 1 213 ? 4.274 -2.119 10.790 1.00 98.06 213 HIS A O 1
ATOM 1667 N N . LYS A 1 214 ? 3.395 -0.571 9.417 1.00 97.94 214 LYS A N 1
ATOM 1668 C CA . LYS A 1 214 ? 2.267 -0.225 10.290 1.00 97.94 214 LYS A CA 1
ATOM 1669 C C . LYS A 1 214 ? 1.306 -1.387 10.507 1.00 97.94 214 LYS A C 1
ATOM 1671 O O . LYS A 1 214 ? 0.863 -1.592 11.633 1.00 97.94 214 LYS A O 1
ATOM 1676 N N . GLN A 1 215 ? 1.005 -2.169 9.474 1.00 96.88 215 GLN A N 1
ATOM 1677 C CA . GLN A 1 215 ? 0.146 -3.347 9.596 1.00 96.88 215 GLN A CA 1
ATOM 1678 C C . GLN A 1 215 ? 0.778 -4.417 10.481 1.00 96.88 215 GLN A C 1
ATOM 1680 O O . GLN A 1 215 ? 0.106 -4.954 11.359 1.00 96.88 215 GLN A O 1
ATOM 1685 N N . ASN A 1 216 ? 2.075 -4.692 10.315 1.00 96.38 216 ASN A N 1
ATOM 1686 C CA . ASN A 1 216 ? 2.785 -5.625 11.188 1.00 96.38 216 ASN A CA 1
ATOM 1687 C C . ASN A 1 216 ? 2.777 -5.158 12.651 1.00 96.38 216 ASN A C 1
ATOM 1689 O O . ASN A 1 216 ? 2.521 -5.956 13.555 1.00 96.38 216 ASN A O 1
ATOM 1693 N N . TRP A 1 217 ? 3.003 -3.862 12.882 1.00 97.50 217 TRP A N 1
ATOM 1694 C CA . TRP A 1 217 ? 2.933 -3.269 14.214 1.00 97.50 217 TRP A CA 1
ATOM 1695 C C . TRP A 1 217 ? 1.525 -3.377 14.814 1.00 97.50 217 TRP A C 1
ATOM 1697 O O . TRP A 1 217 ? 1.372 -3.814 15.955 1.00 97.50 217 TRP A O 1
ATOM 1707 N N . LEU A 1 218 ? 0.488 -3.046 14.038 1.00 96.50 218 LEU A N 1
ATOM 1708 C CA . LEU A 1 218 ? -0.897 -3.043 14.505 1.00 96.50 218 LEU A CA 1
ATOM 1709 C C . LEU A 1 218 ? -1.407 -4.452 14.814 1.00 96.50 218 LEU A C 1
ATOM 1711 O O . LEU A 1 218 ? -2.033 -4.653 15.852 1.00 96.50 218 LEU A O 1
ATOM 1715 N N . MET A 1 219 ? -1.079 -5.435 13.969 1.00 96.62 219 MET A N 1
ATOM 1716 C CA . MET A 1 219 ? -1.389 -6.848 14.213 1.00 96.62 219 MET A CA 1
ATOM 1717 C C . MET A 1 219 ? -0.868 -7.299 15.582 1.00 96.62 219 MET A C 1
ATOM 1719 O O . MET A 1 219 ? -1.617 -7.844 16.391 1.00 96.62 219 MET A O 1
ATOM 1723 N N . LYS A 1 220 ? 0.400 -6.988 15.887 1.00 96.06 220 LYS A N 1
ATOM 1724 C CA . LYS A 1 220 ? 1.016 -7.281 17.191 1.00 96.06 220 LYS A CA 1
ATOM 1725 C C . LYS A 1 220 ? 0.350 -6.505 18.325 1.00 96.06 220 LYS A C 1
ATOM 1727 O O . LYS A 1 220 ? 0.077 -7.081 19.374 1.00 96.06 220 LYS A O 1
ATOM 1732 N N . LYS A 1 221 ? 0.085 -5.211 18.119 1.00 96.31 221 LYS A N 1
ATOM 1733 C CA . LYS A 1 221 ? -0.498 -4.317 19.128 1.00 96.31 221 LYS A CA 1
ATOM 1734 C C . LYS A 1 221 ? -1.896 -4.756 19.561 1.00 96.31 221 LYS A C 1
ATOM 1736 O O . LYS A 1 221 ? -2.196 -4.697 20.751 1.00 96.31 221 LYS A O 1
ATOM 1741 N N . LEU A 1 222 ? -2.725 -5.172 18.605 1.00 95.19 222 LEU A N 1
ATOM 1742 C CA . LEU A 1 222 ? -4.112 -5.579 18.836 1.00 95.19 222 LEU A CA 1
ATOM 1743 C C . LEU A 1 222 ? -4.260 -7.078 19.134 1.00 95.19 222 LEU A C 1
ATOM 1745 O O . LEU A 1 222 ? -5.335 -7.510 19.533 1.00 95.19 222 LEU A O 1
ATOM 1749 N N . GLY A 1 223 ? -3.208 -7.879 18.934 1.00 96.00 223 GLY A N 1
ATOM 1750 C CA . GLY A 1 223 ? -3.304 -9.340 18.994 1.00 96.00 223 GLY A CA 1
ATOM 1751 C C . GLY A 1 223 ? -4.140 -9.940 17.857 1.00 96.00 223 GLY A C 1
ATOM 1752 O O . GLY A 1 223 ? -4.605 -11.074 17.985 1.00 96.00 223 GLY A O 1
ATOM 1753 N N . ALA A 1 224 ? -4.327 -9.189 16.769 1.00 97.31 224 ALA A N 1
ATOM 1754 C CA . ALA A 1 224 ? -5.083 -9.608 15.597 1.00 97.31 224 ALA A CA 1
ATOM 1755 C C . ALA A 1 224 ? -4.391 -10.776 14.879 1.00 97.31 224 ALA A C 1
ATOM 1757 O O . ALA A 1 224 ? -3.168 -10.942 14.929 1.00 97.31 224 ALA A O 1
ATOM 1758 N N . LYS A 1 225 ? -5.197 -11.602 14.219 1.00 97.19 225 LYS A N 1
ATOM 1759 C CA . LYS A 1 225 ? -4.798 -12.807 13.489 1.00 97.19 225 LYS A CA 1
ATOM 1760 C C . LYS A 1 225 ? -5.094 -12.723 12.006 1.00 97.19 225 LYS A C 1
ATOM 1762 O O . LYS A 1 225 ? -4.455 -13.457 11.255 1.00 97.19 225 LYS A O 1
ATOM 1767 N N . HIS A 1 226 ? -5.968 -11.823 11.572 1.00 98.00 226 HIS A N 1
ATOM 1768 C CA . HIS A 1 226 ? -6.280 -11.628 10.166 1.00 98.00 226 HIS A CA 1
ATOM 1769 C C . HIS A 1 226 ? -6.535 -10.153 9.849 1.00 98.00 226 HIS A C 1
ATOM 1771 O O . HIS A 1 226 ? -7.491 -9.555 10.336 1.00 98.00 226 HIS A O 1
ATOM 1777 N N . SER A 1 227 ? -5.687 -9.571 9.002 1.00 98.12 227 SER A N 1
ATOM 1778 C CA . SER A 1 227 ? -5.884 -8.218 8.470 1.00 98.12 227 SER A CA 1
ATOM 1779 C C . SER A 1 227 ? -6.228 -8.244 6.986 1.00 98.12 227 SER A C 1
ATOM 1781 O O . SER A 1 227 ? -5.701 -9.066 6.234 1.00 98.12 227 SER A O 1
ATOM 1783 N N . GLY A 1 228 ? -7.104 -7.332 6.570 1.00 98.00 228 GLY A N 1
ATOM 1784 C CA . GLY A 1 228 ? -7.394 -7.051 5.167 1.00 98.00 228 GLY A CA 1
ATOM 1785 C C . GLY A 1 228 ? -6.779 -5.722 4.728 1.00 98.00 228 GLY A C 1
ATOM 1786 O O . GLY A 1 228 ? -6.665 -4.791 5.524 1.00 98.00 228 GLY A O 1
ATOM 1787 N N . THR A 1 229 ? -6.424 -5.608 3.452 1.00 97.88 229 THR A N 1
ATOM 1788 C CA . THR A 1 229 ? -5.923 -4.374 2.833 1.00 97.88 229 THR A CA 1
ATOM 1789 C C . THR A 1 229 ? -6.592 -4.185 1.489 1.00 97.88 229 THR A C 1
ATOM 1791 O O . THR A 1 229 ? -6.432 -5.030 0.622 1.00 97.88 229 THR A O 1
ATOM 1794 N N . VAL A 1 230 ? -7.312 -3.091 1.287 1.00 95.88 230 VAL A N 1
ATOM 1795 C CA . VAL A 1 230 ? -7.868 -2.706 -0.013 1.00 95.88 230 VAL A CA 1
ATOM 1796 C C . VAL A 1 230 ? -6.930 -1.688 -0.635 1.00 95.88 230 VAL A C 1
ATOM 1798 O O . VAL A 1 230 ? -6.748 -0.614 -0.064 1.00 95.88 230 VAL A O 1
ATOM 1801 N N . ILE A 1 231 ? -6.322 -2.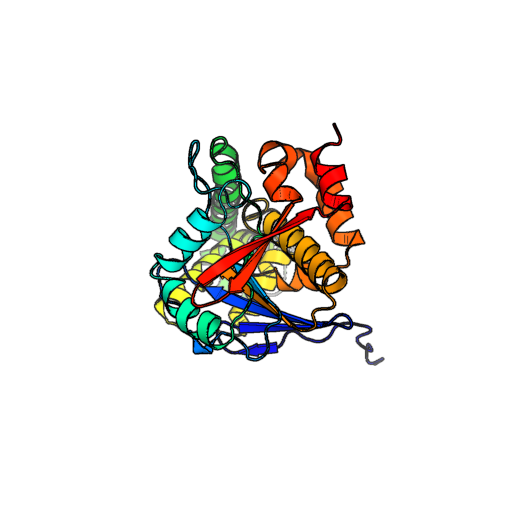014 -1.774 1.00 93.12 231 ILE A N 1
ATOM 1802 C CA . ILE A 1 231 ? -5.295 -1.165 -2.388 1.00 93.12 231 ILE A CA 1
ATOM 1803 C C . ILE A 1 231 ? -5.342 -1.203 -3.914 1.00 93.12 231 ILE A C 1
ATOM 1805 O O . ILE A 1 231 ? -5.794 -2.180 -4.504 1.00 93.12 231 ILE A O 1
ATOM 1809 N N . GLY A 1 232 ? -4.903 -0.134 -4.575 1.00 88.06 232 GLY A N 1
ATOM 1810 C CA . GLY A 1 232 ? -4.835 -0.056 -6.027 1.00 88.06 232 GLY A CA 1
ATOM 1811 C C . GLY A 1 232 ? -3.919 -1.119 -6.641 1.00 88.06 232 GLY A C 1
ATOM 1812 O O . GLY A 1 232 ? -2.877 -1.462 -6.089 1.00 88.06 232 GLY A O 1
ATOM 1813 N N . ALA A 1 233 ? -4.259 -1.603 -7.836 1.00 81.81 233 ALA A N 1
ATOM 1814 C CA . ALA A 1 233 ? -3.471 -2.595 -8.575 1.00 81.81 233 ALA A CA 1
ATOM 1815 C C . ALA A 1 233 ? -2.031 -2.139 -8.901 1.00 81.81 233 ALA A C 1
ATOM 1817 O O . ALA A 1 233 ? -1.174 -2.975 -9.161 1.00 81.81 233 ALA A O 1
ATOM 1818 N N . ALA A 1 234 ? -1.742 -0.834 -8.850 1.00 78.06 234 ALA A N 1
ATOM 1819 C CA . ALA A 1 234 ? -0.386 -0.292 -8.997 1.00 78.06 234 ALA A CA 1
ATOM 1820 C C . ALA A 1 234 ? 0.511 -0.531 -7.761 1.00 78.06 234 ALA A C 1
ATOM 1822 O O . ALA A 1 234 ? 1.728 -0.376 -7.833 1.00 78.06 234 ALA A O 1
ATOM 1823 N N . HIS A 1 235 ? -0.070 -0.949 -6.635 1.00 84.62 235 HIS A N 1
ATOM 1824 C CA . HIS A 1 235 ? 0.647 -1.289 -5.406 1.00 84.62 235 HIS A CA 1
ATOM 1825 C C . HIS A 1 235 ? 1.057 -2.767 -5.324 1.00 84.62 235 HIS A C 1
ATOM 1827 O O . HIS A 1 235 ? 1.314 -3.289 -4.233 1.00 84.62 235 HIS A O 1
ATOM 1833 N N . LYS A 1 236 ? 1.125 -3.469 -6.460 1.00 78.62 236 LYS A N 1
ATOM 1834 C CA . LYS A 1 236 ? 1.717 -4.813 -6.509 1.00 78.62 236 LYS A CA 1
ATOM 1835 C C . LYS A 1 236 ? 3.142 -4.769 -5.951 1.00 78.62 236 LYS A C 1
ATOM 1837 O O . LYS A 1 236 ? 3.887 -3.833 -6.231 1.00 78.62 236 LYS A O 1
ATOM 1842 N N . GLY A 1 237 ? 3.478 -5.735 -5.095 1.00 83.19 237 GLY A N 1
ATOM 1843 C CA . GLY A 1 237 ? 4.712 -5.728 -4.304 1.00 83.19 237 GLY A CA 1
ATOM 1844 C C . GLY A 1 237 ? 4.498 -5.453 -2.813 1.00 83.19 237 GLY A C 1
ATOM 1845 O O . GLY A 1 237 ? 5.435 -5.607 -2.034 1.00 83.19 237 GLY A O 1
ATOM 1846 N N . LEU A 1 238 ? 3.282 -5.112 -2.368 1.00 91.88 238 LEU A N 1
ATOM 1847 C CA . LEU A 1 238 ? 2.967 -5.057 -0.932 1.00 91.88 238 LEU A CA 1
ATOM 1848 C C . LEU A 1 238 ? 3.218 -6.410 -0.239 1.00 91.88 238 LEU A C 1
ATOM 1850 O O . LEU A 1 238 ? 3.624 -6.434 0.919 1.00 91.88 238 LEU A O 1
ATOM 1854 N N . GLU A 1 239 ? 3.050 -7.528 -0.949 1.00 92.12 239 GLU A N 1
ATOM 1855 C CA . GLU A 1 239 ? 3.396 -8.868 -0.466 1.00 92.12 239 GLU A CA 1
ATOM 1856 C C . GLU A 1 239 ? 4.876 -8.963 -0.083 1.00 92.12 239 GLU A C 1
ATOM 1858 O O . GLU A 1 239 ? 5.192 -9.419 1.012 1.00 92.12 239 GLU A O 1
ATOM 1863 N N . VAL A 1 240 ? 5.767 -8.459 -0.947 1.00 91.31 240 VAL A N 1
ATOM 1864 C CA . VAL A 1 240 ? 7.221 -8.417 -0.702 1.00 91.31 240 VAL A CA 1
ATOM 1865 C C . VAL A 1 240 ? 7.515 -7.611 0.559 1.00 91.31 240 VAL A C 1
ATOM 1867 O O . VAL A 1 240 ? 8.299 -8.018 1.416 1.00 91.31 240 VAL A O 1
ATOM 1870 N N . GLU A 1 241 ? 6.843 -6.469 0.712 1.00 94.62 241 GLU A N 1
ATOM 1871 C CA . GLU A 1 241 ? 7.027 -5.615 1.881 1.00 94.62 241 GLU A CA 1
ATOM 1872 C C . GLU A 1 241 ? 6.484 -6.245 3.162 1.00 94.62 241 GLU A C 1
ATOM 1874 O O . GLU A 1 241 ? 7.049 -6.007 4.225 1.00 94.62 241 GLU A O 1
ATOM 1879 N N . LEU A 1 242 ? 5.426 -7.055 3.100 1.00 94.94 242 LEU A N 1
ATOM 1880 C CA . LEU A 1 242 ? 4.908 -7.812 4.244 1.00 94.94 242 LEU A CA 1
ATOM 1881 C C . LEU A 1 242 ? 5.790 -9.022 4.589 1.00 94.94 242 LEU A C 1
ATOM 1883 O O . LEU A 1 242 ? 5.905 -9.382 5.765 1.00 94.94 242 LEU A O 1
ATOM 1887 N N . GLU A 1 243 ? 6.448 -9.619 3.593 1.00 93.62 243 GLU A N 1
ATOM 1888 C CA . GLU A 1 243 ? 7.440 -10.681 3.776 1.00 93.62 243 GLU A CA 1
ATOM 1889 C C . GLU A 1 243 ? 8.707 -10.167 4.471 1.00 93.62 243 GLU A C 1
ATOM 1891 O O . GLU A 1 243 ? 9.264 -10.868 5.326 1.00 93.62 243 GLU A O 1
ATOM 1896 N N . ALA A 1 244 ? 9.116 -8.930 4.182 1.00 93.88 244 ALA A N 1
ATOM 1897 C CA . ALA A 1 244 ? 10.260 -8.300 4.828 1.00 93.88 244 ALA A CA 1
ATOM 1898 C C . ALA A 1 244 ? 10.124 -8.268 6.365 1.00 93.88 244 ALA A C 1
ATOM 1900 O O . ALA A 1 244 ? 9.041 -8.345 6.962 1.00 93.88 244 ALA A O 1
ATOM 1901 N N . THR A 1 245 ? 11.250 -8.147 7.049 1.00 95.00 245 THR A N 1
ATOM 1902 C CA . THR A 1 245 ? 11.308 -7.926 8.497 1.00 95.00 245 THR A CA 1
ATOM 1903 C C . THR A 1 245 ? 11.035 -6.459 8.841 1.00 95.00 245 THR A C 1
ATOM 1905 O O . THR A 1 245 ? 11.090 -5.565 7.992 1.00 95.00 245 THR A O 1
ATOM 1908 N N . ALA A 1 246 ? 10.712 -6.179 10.107 1.00 95.69 246 ALA A N 1
ATOM 1909 C CA . ALA A 1 246 ? 10.524 -4.798 10.551 1.00 95.69 246 ALA A CA 1
ATOM 1910 C C . ALA A 1 246 ? 11.829 -3.996 10.412 1.00 95.69 246 ALA A C 1
ATOM 1912 O O . ALA A 1 246 ? 11.800 -2.832 10.010 1.00 95.69 246 ALA A O 1
ATOM 1913 N N . GLU A 1 247 ? 12.959 -4.646 10.679 1.00 97.06 247 GLU A N 1
ATOM 1914 C CA . GLU A 1 247 ? 14.312 -4.115 10.602 1.00 97.06 247 GLU A CA 1
ATOM 1915 C C . GLU A 1 247 ? 14.691 -3.736 9.166 1.00 97.06 247 GLU A C 1
ATOM 1917 O O . GLU A 1 247 ? 15.192 -2.634 8.943 1.00 97.06 247 GLU A O 1
ATOM 1922 N N . GLU A 1 248 ? 14.405 -4.600 8.186 1.00 97.19 248 GLU A N 1
ATOM 1923 C CA . GLU A 1 248 ? 14.649 -4.322 6.763 1.00 97.19 248 GLU A CA 1
ATOM 1924 C C . GLU A 1 248 ? 13.838 -3.120 6.278 1.00 97.19 248 GLU A C 1
ATOM 1926 O O . GLU A 1 248 ? 14.391 -2.214 5.646 1.00 97.19 248 GLU A O 1
ATOM 1931 N N . ARG A 1 249 ? 12.550 -3.055 6.644 1.00 97.38 249 ARG A N 1
ATOM 1932 C CA . ARG A 1 249 ? 11.687 -1.914 6.310 1.00 97.38 249 ARG A CA 1
ATOM 1933 C C . ARG A 1 249 ? 12.215 -0.611 6.914 1.00 97.38 249 ARG A C 1
ATOM 1935 O O . ARG A 1 249 ? 12.331 0.390 6.212 1.00 97.38 249 ARG A O 1
ATOM 1942 N N . ILE A 1 250 ? 12.607 -0.608 8.191 1.00 97.88 250 ILE A N 1
ATOM 1943 C CA . ILE A 1 250 ? 13.180 0.583 8.844 1.00 97.88 250 ILE A CA 1
ATOM 1944 C C . ILE A 1 250 ? 14.524 0.979 8.224 1.00 97.88 250 ILE A C 1
ATOM 1946 O O . ILE A 1 250 ? 14.775 2.167 8.015 1.00 97.88 250 ILE A O 1
ATOM 1950 N N . ALA A 1 251 ? 15.388 0.015 7.899 1.00 97.25 251 ALA A N 1
ATOM 1951 C CA . ALA A 1 251 ? 16.664 0.284 7.242 1.00 97.25 251 ALA A CA 1
ATOM 1952 C C . ALA A 1 251 ? 16.467 0.925 5.859 1.00 97.25 251 ALA A C 1
ATOM 1954 O O . ALA A 1 251 ? 17.160 1.891 5.524 1.00 97.25 251 ALA A O 1
ATOM 1955 N N . PHE A 1 252 ? 15.494 0.440 5.083 1.00 95.88 252 PHE A N 1
ATOM 1956 C CA . PHE A 1 252 ? 15.102 1.048 3.815 1.00 95.88 252 PHE A CA 1
ATOM 1957 C C . PHE A 1 252 ? 14.620 2.493 4.002 1.00 95.88 252 PHE A C 1
ATOM 1959 O O . PHE A 1 252 ? 15.116 3.395 3.319 1.00 95.88 252 PHE A O 1
ATOM 1966 N N . LEU A 1 253 ? 13.713 2.736 4.955 1.00 96.06 253 LEU A N 1
ATOM 1967 C CA . LEU A 1 253 ? 13.170 4.073 5.220 1.00 96.06 253 LEU A CA 1
ATOM 1968 C C . LEU A 1 253 ? 14.266 5.054 5.651 1.00 96.06 253 LEU A C 1
ATOM 1970 O O . LEU A 1 253 ? 14.342 6.153 5.107 1.00 96.06 253 LEU A O 1
ATOM 1974 N N . LYS A 1 254 ? 15.184 4.632 6.530 1.00 95.94 254 LYS A N 1
ATOM 1975 C CA . LYS A 1 254 ? 16.372 5.412 6.922 1.00 95.94 254 LYS A CA 1
ATOM 1976 C C . LYS A 1 254 ? 17.251 5.760 5.723 1.00 95.94 254 LYS A C 1
ATOM 1978 O O . LYS A 1 254 ? 17.581 6.921 5.502 1.00 95.94 254 LYS A O 1
ATOM 1983 N N . LYS A 1 255 ? 17.607 4.763 4.906 1.00 94.62 255 LYS A N 1
ATOM 1984 C CA . LYS A 1 255 ? 18.472 4.946 3.726 1.00 94.62 255 LYS A CA 1
ATOM 1985 C C . LYS A 1 255 ? 17.869 5.915 2.705 1.00 94.62 255 LYS A C 1
ATOM 1987 O O . LYS A 1 255 ? 18.604 6.572 1.966 1.00 94.62 255 LYS A O 1
ATOM 1992 N N . THR A 1 256 ? 16.545 5.986 2.647 1.00 91.81 256 THR A N 1
ATOM 1993 C CA . THR A 1 256 ? 15.810 6.764 1.649 1.00 91.81 256 THR A CA 1
ATOM 1994 C C . THR A 1 256 ? 15.206 8.059 2.188 1.00 91.81 256 THR A C 1
ATOM 1996 O O . THR A 1 256 ? 14.582 8.783 1.417 1.00 91.81 256 THR A O 1
ATOM 1999 N N . GLN A 1 257 ? 15.449 8.406 3.458 1.00 91.56 257 GLN A N 1
ATOM 2000 C CA . GLN A 1 257 ? 14.835 9.546 4.151 1.00 91.56 257 GLN A CA 1
ATOM 2001 C C . GLN A 1 257 ? 14.886 10.849 3.355 1.00 91.56 257 GLN A C 1
ATOM 2003 O O . GLN A 1 257 ? 13.862 11.500 3.169 1.00 91.56 257 GLN A O 1
ATOM 2008 N N . ARG A 1 258 ? 16.041 11.179 2.766 1.00 87.38 258 ARG A N 1
ATOM 2009 C CA . ARG A 1 258 ? 16.218 12.389 1.942 1.00 87.38 258 ARG A CA 1
ATOM 2010 C C . ARG A 1 258 ? 15.243 12.520 0.763 1.00 87.38 258 ARG A C 1
ATOM 2012 O O . ARG A 1 258 ? 15.065 13.620 0.253 1.00 87.38 258 ARG A O 1
ATOM 2019 N N . PHE A 1 259 ? 14.673 11.413 0.288 1.00 83.50 259 PHE A N 1
ATOM 2020 C CA . PHE A 1 259 ? 13.759 11.397 -0.853 1.00 83.50 259 PHE A CA 1
ATOM 2021 C C . PHE A 1 259 ? 12.306 11.595 -0.435 1.00 83.50 259 PHE A C 1
ATOM 2023 O O . PHE A 1 259 ? 11.538 12.183 -1.190 1.00 83.50 259 PHE A O 1
ATOM 2030 N N . TRP A 1 260 ? 11.933 11.139 0.762 1.00 86.75 260 TRP A N 1
ATOM 2031 C CA . TRP A 1 260 ? 10.539 11.136 1.195 1.00 86.75 260 TRP A CA 1
ATOM 2032 C C . TRP A 1 260 ? 10.212 12.078 2.343 1.00 86.75 260 TRP A C 1
ATOM 2034 O O . TRP A 1 260 ? 9.045 12.427 2.502 1.00 86.75 260 TRP A O 1
ATOM 2044 N N . TYR A 1 261 ? 11.204 12.525 3.115 1.00 86.69 261 TYR A N 1
ATOM 2045 C CA . TYR A 1 261 ? 11.000 13.314 4.336 1.00 86.69 261 TYR A CA 1
ATOM 2046 C C . TYR A 1 261 ? 10.131 14.554 4.114 1.00 86.69 261 TYR A C 1
ATOM 2048 O O . TYR A 1 261 ? 9.350 14.947 4.972 1.00 86.69 261 TYR A O 1
ATOM 2056 N N . HIS A 1 262 ? 10.229 15.147 2.927 1.00 81.75 262 HIS A N 1
ATOM 2057 C CA . HIS A 1 262 ? 9.414 16.293 2.562 1.00 81.75 262 HIS A CA 1
ATOM 2058 C C . HIS A 1 262 ? 8.252 15.979 1.614 1.00 81.75 262 HIS A C 1
ATOM 2060 O O . HIS A 1 262 ? 7.483 16.881 1.294 1.00 81.75 262 HIS A O 1
ATOM 2066 N N . ALA A 1 263 ? 8.164 14.748 1.115 1.00 80.81 263 ALA A N 1
ATOM 2067 C CA . ALA A 1 263 ? 7.115 14.305 0.202 1.00 80.81 263 ALA A CA 1
ATOM 2068 C C . ALA A 1 263 ? 5.900 13.741 0.951 1.00 80.81 263 ALA A C 1
ATOM 2070 O O . ALA A 1 263 ? 4.810 13.675 0.393 1.00 80.81 263 ALA A O 1
ATOM 2071 N N . ILE A 1 264 ? 6.091 13.315 2.200 1.00 84.50 264 ILE A N 1
ATOM 2072 C CA . ILE A 1 264 ? 5.069 12.667 3.015 1.00 84.50 264 ILE A CA 1
ATOM 2073 C C . ILE A 1 264 ? 4.717 13.547 4.211 1.00 84.50 264 ILE A C 1
ATOM 2075 O O . ILE A 1 264 ? 5.595 14.080 4.886 1.00 84.50 264 ILE A O 1
ATOM 2079 N N . SER A 1 265 ? 3.420 13.644 4.513 1.00 85.31 265 SER A N 1
ATOM 2080 C CA . SER A 1 265 ? 2.952 14.245 5.765 1.00 85.31 265 SER A CA 1
ATOM 2081 C C . SER A 1 265 ? 3.521 13.484 6.975 1.00 85.31 265 SER A C 1
ATOM 2083 O O . SER A 1 265 ? 3.257 12.282 7.096 1.00 85.31 265 SER A O 1
ATOM 2085 N N . PRO A 1 266 ? 4.230 14.150 7.912 1.00 89.19 266 PRO A N 1
ATOM 2086 C CA . PRO A 1 266 ? 4.795 13.489 9.089 1.00 89.19 266 PRO A CA 1
ATOM 2087 C C . PRO A 1 266 ? 3.749 12.694 9.875 1.00 89.19 266 PRO A C 1
ATOM 2089 O O . PRO A 1 266 ? 3.977 11.544 10.236 1.00 89.19 266 PRO A O 1
ATOM 2092 N N . GLU A 1 267 ? 2.552 13.253 10.057 1.00 90.88 267 GLU A N 1
ATOM 2093 C CA . GLU A 1 267 ? 1.473 12.558 10.760 1.00 90.88 267 GLU A CA 1
ATOM 2094 C C . GLU A 1 267 ? 1.036 11.288 10.027 1.00 90.88 267 GLU A C 1
ATOM 2096 O O . GLU A 1 267 ? 0.904 10.228 10.640 1.00 90.88 267 GLU A O 1
ATOM 2101 N N . ALA A 1 268 ? 0.852 11.374 8.708 1.00 90.44 268 ALA A N 1
ATOM 2102 C CA . ALA A 1 268 ? 0.463 10.229 7.896 1.00 90.44 268 ALA A CA 1
ATOM 2103 C C . ALA A 1 268 ? 1.583 9.182 7.808 1.00 90.44 268 ALA A C 1
ATOM 2105 O O . ALA A 1 268 ? 1.315 8.024 7.498 1.00 90.44 268 ALA A O 1
ATOM 2106 N N . PHE A 1 269 ? 2.834 9.548 8.090 1.00 93.62 269 PHE A N 1
ATOM 2107 C CA . PHE A 1 269 ? 3.961 8.620 8.116 1.00 93.62 269 PHE A CA 1
ATOM 2108 C C . PHE A 1 269 ? 3.924 7.687 9.330 1.00 93.62 269 PHE A C 1
ATOM 2110 O O . PHE A 1 269 ? 4.182 6.498 9.174 1.00 93.62 269 PHE A O 1
ATOM 2117 N N . HIS A 1 270 ? 3.560 8.174 10.522 1.00 95.69 270 HIS A N 1
ATOM 2118 C CA . HIS A 1 270 ? 3.688 7.384 11.757 1.00 95.69 270 HIS A CA 1
ATOM 2119 C C . HIS A 1 270 ? 2.375 7.087 12.493 1.00 95.69 270 HIS A C 1
ATOM 2121 O O . HIS A 1 270 ? 2.366 6.221 13.372 1.00 95.69 270 HIS A O 1
ATOM 2127 N N . LYS A 1 271 ? 1.273 7.784 12.185 1.00 96.44 271 LYS A N 1
ATOM 2128 C CA . LYS A 1 271 ? -0.021 7.553 12.845 1.00 96.44 271 LYS A CA 1
ATOM 2129 C C . LYS A 1 271 ? -0.805 6.415 12.192 1.00 96.44 271 LYS A C 1
ATOM 2131 O O . LYS A 1 271 ? -0.623 6.106 11.012 1.00 96.44 271 LYS A O 1
ATOM 2136 N N . ILE A 1 272 ? -1.688 5.816 12.981 1.00 97.31 272 ILE A N 1
ATOM 2137 C CA . ILE A 1 272 ? -2.723 4.871 12.561 1.00 97.31 272 ILE A CA 1
ATOM 2138 C C . ILE A 1 272 ? -4.017 5.291 13.256 1.00 97.31 272 ILE A C 1
ATOM 2140 O O . ILE A 1 272 ? -4.007 5.488 14.468 1.00 97.31 272 ILE A O 1
ATOM 2144 N N . VAL A 1 273 ? -5.124 5.404 12.527 1.00 96.88 273 VAL A N 1
ATOM 2145 C CA . VAL A 1 273 ? -6.448 5.668 13.112 1.00 96.88 273 VAL A CA 1
ATOM 2146 C C . VAL A 1 273 ? -7.323 4.431 12.981 1.00 96.88 273 VAL A C 1
ATOM 2148 O O . VAL A 1 273 ? -7.404 3.846 11.904 1.00 96.88 273 VAL A O 1
ATOM 2151 N N . VAL A 1 274 ? -7.993 4.046 14.065 1.00 97.50 274 VAL A N 1
ATOM 2152 C CA . VAL A 1 274 ? -8.930 2.920 14.099 1.00 97.50 274 VAL A CA 1
ATOM 2153 C C . VAL A 1 274 ? -10.350 3.441 14.276 1.00 97.50 274 VAL A C 1
ATOM 2155 O O . VAL A 1 274 ? -10.647 4.180 15.219 1.00 97.50 274 VAL A O 1
ATOM 2158 N N . MET A 1 275 ? -11.243 3.008 13.392 1.00 97.81 275 MET A N 1
ATOM 2159 C CA . MET A 1 275 ? -12.681 3.220 13.483 1.00 97.81 275 MET A CA 1
ATOM 2160 C C . MET A 1 275 ? -13.394 1.894 13.753 1.00 97.81 275 MET A C 1
ATOM 2162 O O . MET A 1 275 ? -13.242 0.931 12.999 1.00 97.81 275 MET A O 1
ATOM 2166 N N . LYS A 1 276 ? -14.194 1.835 14.819 1.00 97.81 276 LYS A N 1
ATOM 2167 C CA . LYS A 1 276 ? -14.958 0.637 15.200 1.00 97.81 276 LYS A CA 1
ATOM 2168 C C . LYS A 1 276 ? -16.395 0.747 14.729 1.00 97.81 276 LYS A C 1
ATOM 2170 O O . LYS A 1 276 ? -16.957 1.837 14.715 1.00 97.81 276 LYS A O 1
ATOM 2175 N N . PHE A 1 277 ? -16.988 -0.384 14.365 1.00 97.44 277 PHE A N 1
ATOM 2176 C CA . PHE A 1 277 ? -18.395 -0.435 13.996 1.00 97.44 277 PHE A CA 1
ATOM 2177 C C . PHE A 1 277 ? -19.274 -0.499 15.256 1.00 97.44 277 PHE A C 1
ATOM 2179 O O . PHE A 1 277 ? -19.285 -1.507 15.971 1.00 97.44 277 PHE A O 1
ATOM 2186 N N . GLU A 1 278 ? -20.013 0.573 15.532 1.00 96.50 278 GLU A N 1
ATOM 2187 C CA . GLU A 1 278 ? -20.877 0.741 16.704 1.00 96.50 278 GLU A CA 1
ATOM 2188 C C . GLU A 1 278 ? -22.279 1.192 16.272 1.00 96.50 278 GLU A C 1
ATOM 2190 O O . GLU A 1 278 ? -22.437 2.105 15.462 1.00 96.50 278 GLU A O 1
ATOM 2195 N N . GLY A 1 279 ? -23.319 0.531 16.793 1.00 93.12 279 GLY A N 1
ATOM 2196 C CA . GLY A 1 279 ? -24.670 0.664 16.238 1.00 93.12 279 GLY A CA 1
ATOM 2197 C C . GLY A 1 279 ? -24.681 0.272 14.758 1.00 93.12 279 GLY A C 1
ATOM 2198 O O . GLY A 1 279 ? -24.399 -0.888 14.446 1.00 93.12 279 GLY A O 1
ATOM 2199 N N . ASP A 1 280 ? -24.927 1.267 13.898 1.00 94.12 280 ASP A N 1
ATOM 2200 C CA . ASP A 1 280 ? -25.038 1.153 12.435 1.00 94.12 280 ASP A CA 1
ATOM 2201 C C . ASP A 1 280 ? -23.961 1.958 11.676 1.00 94.12 280 ASP A C 1
ATOM 2203 O O . ASP A 1 280 ? -24.118 2.259 10.488 1.00 94.12 280 ASP A O 1
ATOM 2207 N N . ASN A 1 281 ? -22.883 2.383 12.346 1.00 96.62 281 ASN A N 1
ATOM 2208 C CA . ASN A 1 281 ? -21.842 3.182 11.700 1.00 96.62 281 ASN A CA 1
ATOM 2209 C C . ASN A 1 281 ? -20.443 2.921 12.269 1.00 96.62 281 ASN A C 1
ATOM 2211 O O . ASN A 1 281 ? -20.283 2.439 13.388 1.00 96.62 281 ASN A O 1
ATOM 2215 N N . TRP A 1 282 ? -19.415 3.289 11.505 1.00 97.69 282 TRP A N 1
ATOM 2216 C CA . TRP A 1 282 ? -18.051 3.344 12.020 1.00 97.69 282 TRP A CA 1
ATOM 2217 C C . TRP A 1 282 ? -17.827 4.666 12.745 1.00 97.69 282 TRP A C 1
ATOM 2219 O O . TRP A 1 282 ? -18.074 5.738 12.190 1.00 97.69 282 TRP A O 1
ATOM 2229 N N . VAL A 1 283 ? -17.333 4.582 13.973 1.00 97.19 283 VAL A N 1
ATOM 2230 C CA . VAL A 1 283 ? -16.996 5.729 14.816 1.00 97.19 283 VAL A CA 1
ATOM 2231 C C . VAL A 1 283 ? -15.512 5.704 15.146 1.00 97.19 283 VAL A C 1
ATOM 2233 O O . VAL A 1 283 ? -14.908 4.633 15.256 1.00 97.19 283 VAL A O 1
ATOM 2236 N N . PHE A 1 284 ? -14.910 6.883 15.287 1.00 96.94 284 PHE A N 1
ATOM 2237 C CA . PHE A 1 284 ? -13.538 6.998 15.765 1.00 96.94 284 PHE A CA 1
ATOM 2238 C C . PHE A 1 284 ? -13.393 6.287 17.117 1.00 96.94 284 PHE A C 1
ATOM 2240 O O . PHE A 1 284 ? -14.128 6.582 18.058 1.00 96.94 284 PHE A O 1
ATOM 2247 N N . SER A 1 285 ? -12.438 5.360 17.207 1.00 96.75 285 SER A N 1
ATOM 2248 C CA . SER A 1 285 ? -12.107 4.677 18.458 1.00 96.75 285 SER A CA 1
ATOM 2249 C C . SER A 1 285 ? -10.819 5.234 19.041 1.00 96.75 285 SER A C 1
ATOM 2251 O O . SER A 1 285 ? -10.787 5.641 20.198 1.00 96.75 285 SER A O 1
ATOM 2253 N N . GLU A 1 286 ? -9.730 5.184 18.275 1.00 96.69 286 GLU A N 1
ATOM 2254 C CA . GLU A 1 286 ? -8.399 5.485 18.796 1.00 96.69 286 GLU A CA 1
ATOM 2255 C C . GLU A 1 286 ? -7.395 5.826 17.697 1.00 96.69 286 GLU A C 1
ATOM 2257 O O . GLU A 1 286 ? -7.536 5.420 16.540 1.00 96.69 286 GLU A O 1
ATOM 2262 N N . THR A 1 287 ? -6.342 6.532 18.107 1.00 97.44 287 THR A N 1
ATOM 2263 C CA . THR A 1 287 ? -5.160 6.800 17.291 1.00 97.44 287 THR A CA 1
ATOM 2264 C C . THR A 1 287 ? -3.955 6.141 17.938 1.00 97.44 287 THR A C 1
ATOM 2266 O O . THR A 1 287 ? -3.670 6.366 19.115 1.00 97.44 287 THR A O 1
ATOM 2269 N N . TYR A 1 288 ? -3.215 5.376 17.148 1.00 97.81 288 TYR A N 1
ATOM 2270 C CA . TYR A 1 288 ? -1.916 4.841 17.514 1.00 97.81 288 TYR A CA 1
ATOM 2271 C C . TYR A 1 288 ? -0.794 5.602 16.822 1.00 97.81 288 TYR A C 1
ATOM 2273 O O . TYR A 1 288 ? -0.963 6.184 15.750 1.00 97.81 288 TYR A O 1
ATOM 2281 N N . GLU A 1 289 ? 0.383 5.528 17.425 1.00 97.75 289 GLU A N 1
ATOM 2282 C CA . GLU A 1 289 ? 1.628 5.976 16.827 1.00 97.75 289 GLU A CA 1
ATOM 2283 C C . GLU A 1 289 ? 2.610 4.817 16.805 1.00 97.75 289 GLU A C 1
ATOM 2285 O O . GLU A 1 289 ? 2.781 4.128 17.813 1.00 97.75 289 GLU A O 1
ATOM 2290 N N . VAL A 1 290 ? 3.260 4.624 15.662 1.00 98.06 290 VAL A N 1
ATOM 2291 C CA . VAL A 1 290 ? 4.330 3.643 15.508 1.00 98.06 290 VAL A CA 1
ATOM 2292 C C . VAL A 1 290 ? 5.646 4.303 15.928 1.00 98.06 290 VAL A C 1
ATOM 2294 O O . VAL A 1 290 ? 6.095 5.214 15.223 1.00 98.06 290 VAL A O 1
ATOM 2297 N N . PRO A 1 291 ? 6.252 3.914 17.069 1.00 97.44 291 PRO A N 1
ATOM 2298 C CA . PRO A 1 291 ? 7.374 4.646 17.660 1.00 97.44 291 PRO A CA 1
ATOM 2299 C C . PRO A 1 291 ? 8.565 4.820 16.716 1.00 97.44 291 PRO A C 1
ATOM 2301 O O . PRO A 1 291 ? 9.091 5.922 16.586 1.00 97.44 291 PRO A O 1
ATOM 2304 N N . GLU A 1 292 ? 8.942 3.759 16.008 1.00 97.19 292 GLU A N 1
ATOM 2305 C CA . GLU A 1 292 ? 10.091 3.725 15.104 1.00 97.19 292 GLU A CA 1
ATOM 2306 C C . GLU A 1 292 ? 9.883 4.653 13.899 1.00 97.19 292 GLU A C 1
ATOM 2308 O O . GLU A 1 292 ? 10.812 5.323 13.453 1.00 97.19 292 GLU A O 1
ATOM 2313 N N . LEU A 1 293 ? 8.649 4.742 13.391 1.00 97.44 293 LEU A N 1
ATOM 2314 C CA . LEU A 1 293 ? 8.299 5.667 12.312 1.00 97.44 293 LEU A CA 1
ATOM 2315 C C . LEU A 1 293 ? 8.195 7.108 12.818 1.00 97.44 293 LEU A C 1
ATOM 2317 O O . LEU A 1 293 ? 8.588 8.034 12.112 1.00 97.44 293 LEU A O 1
ATOM 2321 N N . ARG A 1 294 ? 7.696 7.316 14.042 1.00 97.06 294 ARG A N 1
ATOM 2322 C CA . ARG A 1 294 ? 7.634 8.645 14.660 1.00 97.06 294 ARG A CA 1
ATOM 2323 C C . ARG A 1 294 ? 9.036 9.210 14.848 1.00 97.06 294 ARG A C 1
ATOM 2325 O O . ARG A 1 294 ? 9.260 10.373 14.541 1.00 97.06 294 ARG A O 1
ATOM 2332 N N . GLU A 1 295 ? 9.973 8.397 15.323 1.00 95.81 295 GLU A N 1
ATOM 2333 C CA . GLU A 1 295 ? 11.369 8.801 15.466 1.00 95.81 295 GLU A CA 1
ATOM 2334 C C . GLU A 1 295 ? 11.949 9.270 14.120 1.00 95.81 295 GLU A C 1
ATOM 2336 O O . GLU A 1 295 ? 12.484 10.372 14.035 1.00 95.81 295 GLU A O 1
ATOM 2341 N N . LEU A 1 296 ? 11.745 8.501 13.045 1.00 95.06 296 LEU A N 1
ATOM 2342 C CA . LEU A 1 296 ? 12.201 8.869 11.699 1.00 95.06 296 LEU A CA 1
ATOM 2343 C C . LEU A 1 296 ? 11.536 10.126 11.131 1.00 95.06 296 LEU A C 1
ATOM 2345 O O . LEU A 1 296 ? 12.171 10.878 10.396 1.00 95.06 296 LEU A O 1
ATOM 2349 N N . ALA A 1 297 ? 10.265 10.360 11.453 1.00 92.19 297 ALA A N 1
ATOM 2350 C CA . ALA A 1 297 ? 9.521 11.517 10.962 1.00 92.19 297 ALA A CA 1
ATOM 2351 C C . ALA A 1 297 ? 10.017 12.854 11.540 1.00 92.19 297 ALA A C 1
ATOM 2353 O O . ALA A 1 297 ? 9.671 13.900 10.998 1.00 92.19 297 ALA A O 1
ATOM 2354 N N . TYR A 1 298 ? 10.799 12.827 12.626 1.00 91.25 298 TYR A N 1
ATOM 2355 C CA . TYR A 1 298 ? 11.250 14.023 13.348 1.00 91.25 298 TYR A CA 1
ATOM 2356 C C . TYR A 1 298 ? 12.764 14.041 13.631 1.00 91.25 298 TYR A C 1
ATOM 2358 O O . TYR A 1 298 ? 13.225 14.834 14.450 1.00 91.25 298 TYR A O 1
ATOM 2366 N N . GLN A 1 299 ? 13.538 13.176 12.970 1.00 82.94 299 GLN A N 1
ATOM 2367 C CA . GLN A 1 299 ? 15.001 13.241 12.948 1.00 82.94 299 GLN A CA 1
ATOM 2368 C C . GLN A 1 299 ? 15.448 14.173 11.813 1.00 82.94 299 GLN A C 1
ATOM 2370 O O . GLN A 1 299 ? 15.303 13.811 10.645 1.00 82.94 299 GLN A O 1
ATOM 2375 N N . GLU A 1 300 ? 15.953 15.360 12.169 1.00 56.72 300 GLU A N 1
ATOM 2376 C CA . GLU A 1 300 ? 16.654 16.282 11.253 1.00 56.72 300 GLU A CA 1
ATOM 2377 C C . GLU A 1 300 ? 18.097 15.840 10.974 1.00 56.72 300 GLU A C 1
ATOM 2379 O O . GLU A 1 300 ? 18.802 15.453 11.938 1.00 56.72 300 GLU A O 1
#

Radius of gyration: 21.19 Å; chains: 1; bounding box: 57×55×57 Å